Protein AF-A0A0G0V0G1-F1 (afdb_monomer_lite)

pLDDT: mean 73.54, std 15.94, range [39.59, 97.38]

Radius of gyration: 28.1 Å; chains: 1; bounding box: 69×46×82 Å

Foldseek 3Di:
DVVLVVLLVVLVVVLVVLVVCQVVQQVCCVVDPPRHPVLSVLLNVLSVVLVVVLVVLLVVLVLLLLLLCVLAPPPPDDDPCLVVLVVDVVSVVVSVVSVPDPQPVVPPPDHSNVSSVVSNVVSVVSNVCSSVVSVVSSCVSSVPPDCPVVVVVVVCVVVCVVCCPPCVVPVVVCVVVVVVVVVVVVVVVVVVPDDPVCVVVVVPPPDDPVVVVVVCVVVCPVVPPD

Secondary structure (DSSP, 8-state):
-HHHHHHHHHHHHHHHHHHHTHHHHHHHHTTSTTSSHHHHHHHHHHHHHHHHHHHHHHHHHHHHHHHHHHHHS-GGG---GGGGGGGSTTHHHHHHHHHH---SSTT----HHHHHHHHHHHHHHHHHHHHHHHHHHHHHHHTPPPTHHHHHHHHTHHHHHHHHTTSHHHHHHHHHHHHHHHHHHHHHHHHTTS-GGGHHHHHHHHS-HHHHHHHHHHTTGGGG--

Structure (mmCIF, N/CA/C/O backbone):
data_AF-A0A0G0V0G1-F1
#
_entry.id   AF-A0A0G0V0G1-F1
#
loop_
_atom_site.group_PDB
_atom_site.id
_atom_site.type_symbol
_atom_site.label_atom_id
_atom_site.label_alt_id
_atom_site.label_comp_id
_atom_site.label_asym_id
_atom_site.label_entity_id
_atom_site.label_seq_id
_atom_site.pdbx_PDB_ins_code
_atom_site.Cartn_x
_atom_site.Cartn_y
_atom_site.Cartn_z
_atom_site.occupancy
_atom_site.B_iso_or_equiv
_atom_site.auth_seq_id
_atom_site.auth_comp_id
_atom_site.auth_asym_id
_atom_site.auth_atom_id
_atom_site.pdbx_PDB_model_num
ATOM 1 N N . THR A 1 1 ? -4.185 -10.706 -11.732 1.00 68.88 1 THR A N 1
ATOM 2 C CA . THR A 1 1 ? -5.257 -9.704 -11.938 1.00 68.88 1 THR A CA 1
ATOM 3 C C . THR A 1 1 ? -6.556 -10.042 -11.217 1.00 68.88 1 THR A C 1
ATOM 5 O O . THR A 1 1 ? -7.024 -9.196 -10.471 1.00 68.88 1 THR A O 1
ATOM 8 N N . PHE A 1 2 ? -7.109 -11.262 -11.324 1.00 85.88 2 PHE A N 1
ATOM 9 C CA . PHE A 1 2 ? -8.358 -11.650 -10.626 1.00 85.88 2 PHE A CA 1
ATOM 10 C C . PHE A 1 2 ? -8.347 -11.389 -9.105 1.00 85.88 2 PHE A C 1
ATOM 12 O O . PHE A 1 2 ? -9.304 -10.862 -8.547 1.00 85.88 2 PHE A O 1
ATOM 19 N N . LYS A 1 3 ? -7.212 -11.654 -8.443 1.00 83.50 3 LYS A N 1
ATOM 20 C CA . LYS A 1 3 ? -7.024 -11.375 -7.008 1.00 83.50 3 LYS A CA 1
ATOM 21 C C . LYS A 1 3 ? -7.221 -9.896 -6.631 1.00 83.50 3 LYS A C 1
ATOM 23 O O . LYS A 1 3 ? -7.686 -9.623 -5.532 1.00 83.50 3 LYS A O 1
ATOM 28 N N . ILE A 1 4 ? -6.878 -8.959 -7.523 1.00 85.81 4 ILE A N 1
ATOM 29 C CA . ILE A 1 4 ? -7.005 -7.511 -7.276 1.00 85.81 4 ILE A CA 1
ATOM 30 C C . ILE A 1 4 ? -8.484 -7.119 -7.279 1.00 85.81 4 ILE A C 1
ATOM 32 O O . ILE A 1 4 ? -8.953 -6.499 -6.330 1.00 85.81 4 ILE A O 1
ATOM 36 N N . TRP A 1 5 ? -9.229 -7.556 -8.298 1.00 89.56 5 TRP A N 1
ATOM 37 C CA . TRP A 1 5 ? -10.675 -7.337 -8.390 1.00 89.56 5 TRP A CA 1
ATOM 38 C C . TRP A 1 5 ? -11.415 -7.894 -7.175 1.00 89.56 5 TRP A C 1
ATOM 40 O O . TRP A 1 5 ? -12.203 -7.189 -6.550 1.00 89.56 5 TRP A O 1
ATOM 50 N N . TRP A 1 6 ? -11.097 -9.130 -6.782 1.00 90.75 6 TRP A N 1
ATOM 51 C CA . TRP A 1 6 ? -11.697 -9.755 -5.606 1.00 90.75 6 TRP A CA 1
ATOM 52 C C . TRP A 1 6 ? -11.403 -8.988 -4.306 1.00 90.75 6 TRP A C 1
ATOM 54 O O . TRP A 1 6 ? -12.292 -8.781 -3.480 1.00 90.75 6 TRP A O 1
ATOM 64 N N . MET A 1 7 ? -10.165 -8.516 -4.132 1.00 91.25 7 MET A N 1
ATOM 65 C CA . MET A 1 7 ? -9.759 -7.715 -2.974 1.00 91.25 7 MET A CA 1
ATOM 66 C C . MET A 1 7 ? -10.506 -6.372 -2.903 1.00 91.25 7 MET A C 1
ATOM 68 O O . MET A 1 7 ? -10.965 -5.988 -1.823 1.00 91.25 7 MET A O 1
ATOM 72 N N . LEU A 1 8 ? -10.687 -5.689 -4.037 1.00 90.56 8 LEU A N 1
ATOM 73 C CA . LEU A 1 8 ? -11.425 -4.424 -4.107 1.00 90.56 8 LEU A CA 1
ATOM 74 C C . LEU A 1 8 ? -12.902 -4.611 -3.751 1.00 90.56 8 LEU A C 1
ATOM 76 O O . LEU A 1 8 ? -13.423 -3.868 -2.921 1.00 90.56 8 LEU A O 1
ATOM 80 N N . ILE A 1 9 ? -13.551 -5.643 -4.299 1.00 94.50 9 ILE A N 1
ATOM 81 C CA . ILE A 1 9 ? -14.949 -5.977 -3.983 1.00 94.50 9 ILE A CA 1
ATOM 82 C C . ILE A 1 9 ? -15.103 -6.272 -2.490 1.00 94.50 9 ILE A C 1
ATOM 84 O O . ILE A 1 9 ? -15.993 -5.732 -1.836 1.00 94.50 9 ILE A O 1
ATOM 88 N N . ARG A 1 10 ? -14.203 -7.080 -1.918 1.00 93.06 10 ARG A N 1
ATOM 89 C CA . ARG A 1 10 ? -14.215 -7.380 -0.481 1.00 93.06 10 ARG A CA 1
ATOM 90 C C . ARG A 1 10 ? -14.063 -6.116 0.368 1.00 93.06 10 ARG A C 1
ATOM 92 O O . ARG A 1 10 ? -14.742 -5.975 1.381 1.00 93.06 10 ARG A O 1
ATOM 99 N N . THR A 1 11 ? -13.183 -5.200 -0.029 1.00 92.44 11 THR A N 1
ATOM 100 C CA . THR A 1 11 ? -12.951 -3.938 0.694 1.00 92.44 11 THR A CA 1
ATOM 101 C C . THR A 1 11 ? -14.155 -3.003 0.585 1.00 92.44 11 THR A C 1
ATOM 103 O O . THR A 1 11 ? -14.549 -2.391 1.574 1.00 92.44 11 THR A O 1
ATOM 106 N N . PHE A 1 12 ? -14.798 -2.955 -0.580 1.00 94.88 12 PHE A N 1
ATOM 107 C CA . PHE A 1 12 ? -16.040 -2.219 -0.790 1.00 94.88 12 PHE A CA 1
ATOM 108 C C . PHE A 1 12 ? -17.192 -2.767 0.066 1.00 94.88 12 PHE A 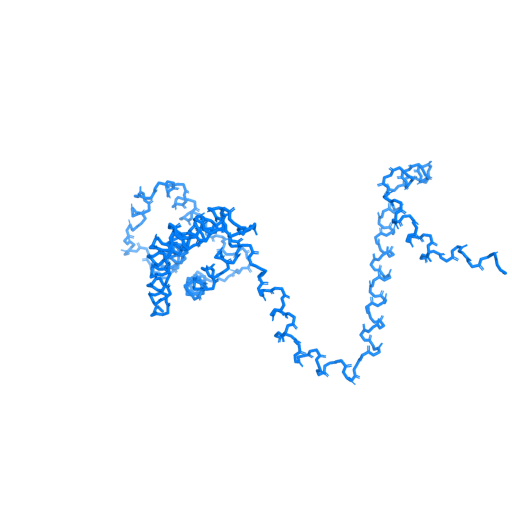C 1
ATOM 110 O O . PHE A 1 12 ? -17.847 -2.008 0.777 1.00 94.88 12 PHE A O 1
ATOM 117 N N . ALA A 1 13 ? -17.387 -4.088 0.081 1.00 96.31 13 ALA A N 1
ATOM 118 C CA . ALA A 1 13 ? -18.382 -4.732 0.938 1.00 96.31 13 ALA A CA 1
ATOM 119 C C . ALA A 1 13 ? -18.133 -4.429 2.427 1.00 96.31 13 ALA A C 1
ATOM 121 O O . ALA A 1 13 ? -19.072 -4.163 3.176 1.00 96.31 13 ALA A O 1
ATOM 122 N N . GLN A 1 14 ? -16.864 -4.392 2.850 1.00 94.69 14 GLN A N 1
ATOM 123 C CA . GLN A 1 14 ? -16.488 -4.013 4.212 1.00 94.69 14 GLN A CA 1
ATOM 124 C C . GLN A 1 14 ? -16.892 -2.569 4.548 1.00 94.69 14 GLN A C 1
ATOM 126 O O . GLN A 1 14 ? -17.344 -2.314 5.663 1.00 94.69 14 GLN A O 1
ATOM 131 N N . ILE A 1 15 ? -16.731 -1.634 3.607 1.00 95.19 15 ILE A N 1
ATOM 132 C CA . ILE A 1 15 ? -17.147 -0.234 3.771 1.00 95.19 15 ILE A CA 1
ATOM 133 C C . ILE A 1 15 ? -18.661 -0.144 3.920 1.00 95.19 15 ILE A C 1
ATOM 135 O O . ILE A 1 15 ? -19.130 0.484 4.863 1.00 95.19 15 ILE A O 1
ATOM 139 N N . LEU A 1 16 ? -19.423 -0.814 3.051 1.00 97.00 16 LEU A N 1
ATOM 140 C CA . LEU A 1 16 ? -20.884 -0.831 3.147 1.00 97.00 16 LEU A CA 1
ATOM 141 C C . LEU A 1 16 ? -21.352 -1.351 4.507 1.00 97.00 16 LEU A C 1
ATOM 143 O O . LEU A 1 16 ? -22.207 -0.739 5.148 1.00 97.00 16 LEU A O 1
ATOM 147 N N . LEU A 1 17 ? -20.739 -2.433 4.986 1.00 95.94 17 LEU A N 1
ATOM 148 C CA . LEU A 1 17 ? -21.061 -3.001 6.289 1.00 95.94 17 LEU A CA 1
ATOM 149 C C . LEU A 1 17 ? -20.697 -2.047 7.438 1.00 95.94 17 LEU A C 1
ATOM 151 O O . LEU A 1 17 ? -21.476 -1.902 8.375 1.00 95.94 17 LEU A O 1
ATOM 155 N N . LEU A 1 18 ? -19.558 -1.349 7.358 1.00 94.38 18 LEU A N 1
ATOM 156 C CA . LEU A 1 18 ? -19.160 -0.327 8.337 1.00 94.38 18 LEU A CA 1
ATOM 157 C C . LEU A 1 18 ? -20.087 0.891 8.340 1.00 94.38 18 LEU A C 1
ATOM 159 O O . LEU A 1 18 ? -20.289 1.482 9.398 1.00 94.38 18 LEU A O 1
ATOM 163 N N . THR A 1 19 ? -20.645 1.270 7.191 1.00 96.56 19 THR A N 1
ATOM 164 C CA . THR A 1 19 ? -21.627 2.357 7.094 1.00 96.56 19 THR A CA 1
ATOM 165 C C . THR A 1 19 ? -22.932 1.967 7.776 1.00 96.56 19 THR A C 1
ATOM 167 O O . THR A 1 19 ? -23.441 2.725 8.595 1.00 96.56 19 THR A O 1
ATOM 170 N N . ILE A 1 20 ? -23.444 0.763 7.501 1.00 97.38 20 ILE A N 1
ATOM 171 C CA . ILE A 1 20 ? -24.679 0.262 8.125 1.00 97.38 20 ILE A CA 1
ATOM 172 C C . ILE A 1 20 ? -24.483 0.066 9.637 1.00 97.38 20 ILE A C 1
ATOM 174 O O . ILE A 1 20 ? -25.370 0.379 10.425 1.00 97.38 20 ILE A O 1
ATOM 178 N N . ALA A 1 21 ? -23.306 -0.402 10.062 1.00 94.88 21 ALA A N 1
ATOM 179 C CA . ALA A 1 21 ? -22.979 -0.606 11.473 1.00 94.88 21 ALA A CA 1
ATOM 180 C C . ALA A 1 21 ? -22.599 0.685 12.228 1.00 94.88 21 ALA A C 1
ATOM 182 O O . ALA A 1 21 ? -22.440 0.644 13.451 1.00 94.88 21 ALA A O 1
ATOM 183 N N . ALA A 1 22 ? -22.440 1.819 11.536 1.00 95.88 22 ALA A N 1
ATOM 184 C CA . ALA A 1 22 ? -21.948 3.066 12.122 1.00 95.88 22 ALA A CA 1
ATOM 185 C C . ALA A 1 22 ? -22.782 3.560 13.321 1.00 95.88 22 ALA A C 1
ATOM 187 O O . ALA A 1 22 ? -22.180 3.857 14.357 1.00 95.88 22 ALA A O 1
ATOM 188 N N . PRO A 1 23 ? -24.132 3.600 13.258 1.00 93.81 23 PRO A N 1
ATOM 189 C CA . PRO A 1 23 ? -24.941 4.113 14.365 1.00 93.81 23 PRO A CA 1
ATOM 190 C C . PRO A 1 23 ? -24.748 3.298 15.646 1.00 93.81 23 PRO A C 1
ATOM 192 O O . PRO A 1 23 ? -24.606 3.858 16.731 1.00 93.81 23 PRO A O 1
ATOM 195 N N . PHE A 1 24 ? -24.658 1.972 15.512 1.00 95.12 24 PHE A N 1
ATOM 196 C CA . PHE A 1 24 ? -24.447 1.070 16.639 1.00 95.12 24 PHE A CA 1
ATOM 197 C C . PHE A 1 24 ? -23.056 1.249 17.255 1.00 95.12 24 PHE A C 1
ATOM 199 O O . PHE A 1 24 ? -22.935 1.340 18.472 1.00 95.12 24 PHE A O 1
ATOM 206 N N . GLN A 1 25 ? -22.005 1.361 16.437 1.00 92.31 25 GLN A N 1
ATOM 207 C CA . GLN A 1 25 ? -20.639 1.565 16.940 1.00 92.31 25 GLN A CA 1
ATOM 208 C C . GLN A 1 25 ? -20.479 2.898 17.678 1.00 92.31 25 GLN A C 1
ATOM 210 O O . GLN A 1 25 ? -19.752 2.975 18.665 1.00 92.31 25 GLN A O 1
ATOM 215 N N . ILE A 1 26 ? -21.171 3.945 17.233 1.00 93.75 26 ILE A N 1
ATOM 216 C CA . ILE A 1 26 ? -21.148 5.245 17.908 1.00 93.75 26 ILE A CA 1
ATOM 217 C C . ILE A 1 26 ? -21.918 5.174 19.233 1.00 93.75 26 ILE A C 1
ATOM 219 O O . ILE A 1 26 ? -21.419 5.669 20.242 1.00 93.75 26 ILE A O 1
ATOM 223 N N . ALA A 1 27 ? -23.077 4.507 19.257 1.00 94.25 27 ALA A N 1
ATOM 224 C CA . ALA A 1 27 ? -23.876 4.330 20.468 1.00 94.25 27 ALA A CA 1
ATOM 225 C C . ALA A 1 27 ? -23.134 3.521 21.547 1.00 94.25 27 ALA A C 1
ATOM 227 O O . ALA A 1 27 ? -23.084 3.933 22.705 1.00 94.25 27 ALA A O 1
ATOM 228 N N . PHE A 1 28 ? -22.494 2.407 21.175 1.00 93.75 28 PHE A N 1
ATOM 229 C CA . PHE A 1 28 ? -21.719 1.596 22.122 1.00 93.75 28 PHE A CA 1
ATOM 230 C C . PHE A 1 28 ? -20.456 2.299 22.629 1.00 93.75 28 PHE A C 1
ATOM 232 O O . PHE A 1 28 ? -20.032 2.053 23.759 1.00 93.75 28 PHE A O 1
ATOM 239 N N . GLY A 1 29 ? -19.893 3.226 21.854 1.00 89.12 29 GLY A N 1
ATOM 240 C CA . GLY A 1 29 ? -18.734 4.016 22.265 1.00 89.12 29 GLY A CA 1
ATOM 241 C C . GLY A 1 29 ? -18.973 4.993 23.398 1.00 89.12 29 GLY A C 1
ATOM 242 O O . GLY A 1 29 ? -18.006 5.427 24.020 1.00 89.12 29 GLY A O 1
ATOM 243 N N . ALA A 1 30 ? -20.233 5.315 23.691 1.00 90.69 30 ALA A N 1
ATOM 244 C CA . ALA A 1 30 ? -20.589 6.081 24.879 1.00 90.69 30 ALA A CA 1
ATOM 245 C C . ALA A 1 30 ? -20.458 5.250 26.171 1.00 90.69 30 ALA A C 1
ATOM 247 O O . ALA A 1 30 ? -20.301 5.818 27.247 1.00 90.69 30 ALA A O 1
ATOM 248 N N . ILE A 1 31 ? -20.512 3.917 26.065 1.00 93.44 31 ILE A N 1
ATOM 249 C CA . ILE A 1 31 ? -20.514 2.987 27.204 1.00 93.44 31 ILE A CA 1
ATOM 250 C C . ILE A 1 31 ? -19.147 2.310 27.356 1.00 93.44 31 ILE A C 1
ATOM 252 O O . ILE A 1 31 ? -18.663 2.129 28.471 1.00 93.44 31 ILE A O 1
ATOM 256 N N . ILE A 1 32 ? -18.511 1.933 26.242 1.00 90.62 32 ILE A N 1
ATOM 257 C CA . ILE A 1 32 ? -17.259 1.171 26.238 1.00 90.62 32 ILE A CA 1
ATOM 258 C C . ILE A 1 32 ? -16.100 2.077 25.794 1.00 90.62 32 ILE A C 1
ATOM 260 O O . ILE A 1 32 ? -16.013 2.430 24.609 1.00 90.62 32 ILE A O 1
ATOM 264 N N . PRO A 1 33 ? -15.159 2.421 26.695 1.00 83.19 33 PRO A N 1
ATOM 265 C CA . PRO A 1 33 ? -13.993 3.215 26.330 1.00 83.19 33 PRO A CA 1
ATOM 266 C C . PRO A 1 33 ? -13.146 2.480 25.278 1.00 83.19 33 PRO A C 1
ATOM 268 O O . PRO A 1 33 ? -12.738 1.337 25.465 1.00 83.19 33 PRO A O 1
ATOM 271 N N . GLY A 1 34 ? -12.898 3.145 24.143 1.00 82.75 34 GLY A N 1
ATOM 272 C CA . GLY A 1 34 ? -12.117 2.617 23.014 1.00 82.75 34 GLY A CA 1
ATOM 273 C C . GLY A 1 34 ? -12.934 2.101 21.820 1.00 82.75 34 GLY A C 1
ATOM 274 O O . GLY A 1 34 ? -12.378 1.949 20.731 1.00 82.75 34 GLY A O 1
ATOM 275 N N . MET A 1 35 ? -14.249 1.905 21.965 1.00 83.88 35 MET A N 1
ATOM 276 C CA . MET A 1 35 ? -15.135 1.427 20.893 1.00 83.88 35 MET A CA 1
ATOM 277 C C . MET A 1 35 ? -16.108 2.523 20.440 1.00 83.88 35 MET A C 1
ATOM 279 O O . MET A 1 35 ? -17.307 2.332 20.495 1.00 83.88 35 MET A O 1
ATOM 283 N N . GLY A 1 36 ? -15.610 3.690 20.020 1.00 91.00 36 GLY A N 1
ATOM 284 C CA . GLY A 1 36 ? -16.467 4.816 19.613 1.00 91.00 36 GLY A CA 1
ATOM 285 C C . GLY A 1 36 ? -16.211 5.353 18.212 1.00 91.00 36 GLY A C 1
ATOM 286 O O . GLY A 1 36 ? -15.536 4.723 17.394 1.00 91.00 36 GLY A O 1
ATOM 287 N N . PHE A 1 37 ? -16.720 6.564 17.962 1.00 92.62 37 PHE A N 1
ATOM 288 C CA . PHE A 1 37 ? -16.631 7.264 16.675 1.00 92.62 37 PHE A CA 1
ATOM 289 C C . PHE A 1 37 ? -15.215 7.261 16.085 1.00 92.62 37 PHE A C 1
ATOM 291 O O . PHE A 1 37 ? -15.042 6.985 14.903 1.00 92.62 37 PHE A O 1
ATOM 298 N N . GLY A 1 38 ? -14.188 7.488 16.912 1.00 91.19 38 GLY A N 1
ATOM 299 C CA . GLY A 1 38 ? -12.797 7.488 16.453 1.00 91.19 38 GLY A CA 1
ATOM 300 C C . GLY A 1 38 ? -12.330 6.137 15.898 1.00 91.19 38 GLY A C 1
ATOM 301 O O . GLY A 1 38 ? -11.652 6.097 14.874 1.00 91.19 38 GLY A O 1
ATOM 302 N N . SER A 1 39 ? -12.722 5.023 16.525 1.00 90.50 39 SER A N 1
ATOM 303 C CA . SER A 1 39 ? -12.369 3.671 16.064 1.00 90.50 39 SER A CA 1
ATOM 304 C C . SER A 1 39 ? -13.086 3.322 14.755 1.00 90.50 39 SER A C 1
ATOM 306 O O . SER A 1 39 ? -12.463 2.836 13.806 1.00 90.50 39 SER A O 1
ATOM 308 N N . TRP A 1 40 ? -14.376 3.664 14.665 1.00 93.06 40 TRP A N 1
ATOM 309 C CA . TRP A 1 40 ? -15.166 3.531 13.441 1.00 93.06 40 TRP A CA 1
ATOM 310 C C . TRP A 1 40 ? -14.567 4.345 12.288 1.00 93.06 40 TRP A C 1
ATOM 312 O O . TRP A 1 40 ? -14.279 3.790 11.226 1.00 93.06 40 TRP A O 1
ATOM 322 N N . LEU A 1 41 ? -14.310 5.638 12.509 1.00 93.50 41 LEU A N 1
ATOM 323 C CA . LEU A 1 41 ? -13.787 6.548 11.491 1.00 93.50 41 LEU A CA 1
ATOM 324 C C . LEU A 1 41 ? -12.413 6.090 10.998 1.00 93.50 41 LEU A C 1
ATOM 326 O O . LEU A 1 41 ? -12.161 6.067 9.795 1.00 93.50 41 LEU A O 1
ATOM 330 N N . LYS A 1 42 ? -11.542 5.655 11.915 1.00 92.19 42 LYS A N 1
ATOM 331 C CA . LYS A 1 42 ? -10.228 5.089 11.591 1.00 92.19 42 LYS A CA 1
ATOM 332 C C . LYS A 1 42 ? -10.355 3.839 10.716 1.00 92.19 42 LYS A C 1
ATOM 334 O O . LYS A 1 42 ? -9.628 3.700 9.735 1.00 92.19 42 LYS A O 1
ATOM 339 N N . SER A 1 43 ? -11.302 2.954 11.029 1.00 91.69 43 SER A N 1
ATOM 340 C CA . SER A 1 43 ? -11.595 1.763 10.223 1.00 91.69 43 SER A CA 1
ATOM 341 C C . SER A 1 43 ? -12.144 2.125 8.839 1.00 91.69 43 SER A C 1
ATOM 343 O O . SER A 1 43 ? -11.698 1.571 7.833 1.00 91.69 43 SER A O 1
ATOM 345 N N . MET A 1 44 ? -13.062 3.088 8.760 1.00 94.12 44 MET A N 1
ATOM 346 C CA . MET A 1 44 ? -13.617 3.581 7.498 1.00 94.12 44 MET A CA 1
ATOM 347 C C . MET A 1 44 ? -12.516 4.172 6.610 1.00 94.12 44 MET A C 1
ATOM 349 O O . MET A 1 44 ? -12.331 3.729 5.476 1.00 94.12 44 MET A O 1
ATOM 353 N N . ALA A 1 45 ? -11.721 5.096 7.154 1.00 94.12 45 ALA A N 1
ATOM 354 C CA . ALA A 1 45 ? -10.608 5.728 6.455 1.00 94.12 45 ALA A CA 1
ATOM 355 C C . ALA A 1 45 ? -9.566 4.701 5.981 1.00 94.12 45 ALA A C 1
ATOM 357 O O . ALA A 1 45 ? -9.090 4.790 4.853 1.00 94.12 45 ALA A O 1
ATOM 358 N N . ALA A 1 46 ? -9.260 3.686 6.798 1.00 92.62 46 ALA A N 1
ATOM 359 C CA . ALA A 1 46 ? -8.332 2.616 6.435 1.00 92.62 46 ALA A CA 1
ATOM 360 C C . ALA A 1 46 ? -8.814 1.782 5.237 1.00 92.62 46 ALA A C 1
ATOM 362 O O . ALA A 1 46 ? -8.004 1.393 4.399 1.00 92.62 46 ALA A O 1
ATOM 363 N N . ASN A 1 47 ? -10.117 1.495 5.141 1.00 93.25 47 ASN A N 1
ATOM 364 C CA . ASN A 1 47 ? -10.672 0.792 3.980 1.00 93.25 47 ASN A CA 1
ATOM 365 C C . ASN A 1 47 ? -10.775 1.712 2.755 1.00 93.25 47 ASN A C 1
ATOM 367 O O . ASN A 1 47 ? -10.534 1.260 1.639 1.00 93.25 47 ASN A O 1
ATOM 371 N N . LEU A 1 48 ? -11.088 2.996 2.951 1.00 94.69 48 LEU A N 1
ATOM 372 C CA . LEU A 1 48 ? -11.181 3.976 1.869 1.00 94.69 48 LEU A CA 1
ATOM 373 C C . LEU A 1 48 ? -9.816 4.243 1.219 1.00 94.69 48 LEU A C 1
ATOM 375 O O . LEU A 1 48 ? -9.726 4.340 0.000 1.00 94.69 48 LEU A O 1
ATOM 379 N N . ALA A 1 49 ? -8.743 4.306 2.010 1.00 94.69 49 ALA A N 1
ATOM 380 C CA . ALA A 1 49 ? -7.388 4.566 1.526 1.00 94.69 49 ALA A CA 1
ATOM 381 C C . ALA A 1 49 ? -6.864 3.493 0.556 1.00 94.69 49 ALA A C 1
ATOM 383 O O . ALA A 1 49 ? -6.019 3.778 -0.292 1.00 94.69 49 ALA A O 1
ATOM 384 N N . VAL A 1 50 ? -7.399 2.271 0.612 1.00 92.88 50 VAL A N 1
ATOM 385 C CA . VAL A 1 50 ? -7.026 1.192 -0.315 1.00 92.88 50 VAL A CA 1
ATOM 386 C C . VAL A 1 50 ? -7.291 1.579 -1.775 1.00 92.88 50 VAL A C 1
ATOM 388 O O . VAL A 1 50 ? -6.500 1.216 -2.646 1.00 92.88 50 VAL A O 1
ATOM 391 N N . PHE A 1 51 ? -8.350 2.343 -2.059 1.00 93.75 51 PHE A N 1
ATOM 392 C CA . PHE A 1 51 ? -8.724 2.734 -3.423 1.00 93.75 51 PHE A CA 1
ATOM 393 C C . PHE A 1 51 ? -7.723 3.689 -4.092 1.00 93.75 51 PHE A C 1
ATOM 395 O O . PHE A 1 51 ? -7.164 3.304 -5.124 1.00 93.75 51 PHE A O 1
ATOM 402 N N . PRO A 1 52 ? -7.433 4.889 -3.542 1.00 92.88 52 PRO A N 1
ATOM 403 C CA . PRO A 1 52 ? -6.490 5.814 -4.164 1.00 92.88 52 PRO A CA 1
ATOM 404 C C . PR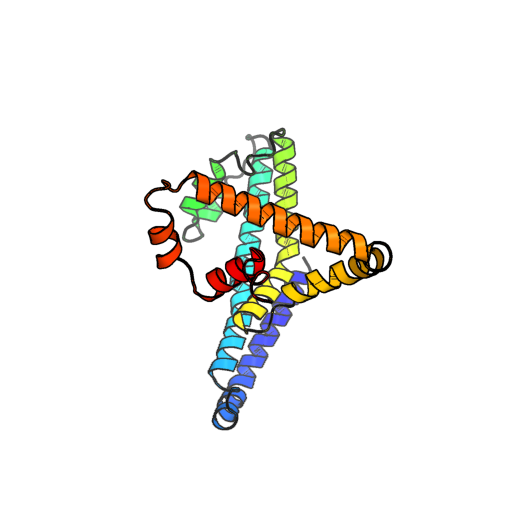O A 1 52 ? -5.087 5.217 -4.257 1.00 92.88 52 PRO A C 1
ATOM 406 O O . PRO A 1 52 ? -4.390 5.449 -5.240 1.00 92.88 52 PRO A O 1
ATOM 409 N N . ILE A 1 53 ? -4.679 4.391 -3.291 1.00 92.69 53 ILE A N 1
ATOM 410 C CA . ILE A 1 53 ? -3.354 3.773 -3.335 1.00 92.69 53 ILE A CA 1
ATOM 411 C C . ILE A 1 53 ? -3.285 2.660 -4.377 1.00 92.69 53 ILE A C 1
ATOM 413 O O . ILE A 1 53 ? -2.311 2.588 -5.122 1.00 92.69 53 ILE A O 1
ATOM 417 N N . THR A 1 54 ? -4.318 1.827 -4.496 1.00 91.06 54 THR A N 1
ATOM 418 C CA . THR A 1 54 ? -4.382 0.845 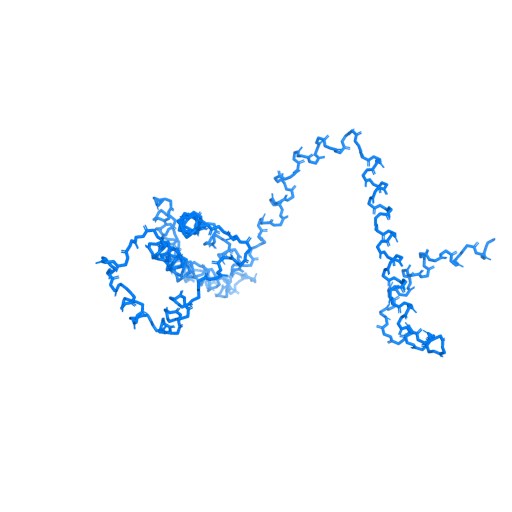-5.588 1.00 91.06 54 THR A CA 1
ATOM 419 C C . THR A 1 54 ? -4.317 1.547 -6.946 1.00 91.06 54 THR A C 1
ATOM 421 O O . THR A 1 54 ? -3.570 1.109 -7.818 1.00 91.06 54 THR A O 1
ATOM 424 N N . GLY A 1 55 ? -5.023 2.673 -7.103 1.00 90.50 55 GLY A N 1
ATOM 425 C CA . GLY A 1 55 ? -4.938 3.521 -8.295 1.00 90.50 55 GLY A CA 1
ATOM 426 C C . GLY A 1 55 ? -3.526 4.056 -8.543 1.00 90.50 55 GLY A C 1
ATOM 427 O O . GLY A 1 55 ? -3.006 3.923 -9.647 1.00 90.50 55 GLY A O 1
ATOM 428 N N . LEU A 1 56 ? -2.863 4.575 -7.508 1.00 90.69 56 LEU A N 1
ATOM 429 C CA . LEU A 1 56 ? -1.489 5.074 -7.595 1.00 90.69 56 LEU A CA 1
ATOM 430 C C . LEU A 1 56 ? -0.504 3.982 -8.033 1.00 90.69 56 LEU A C 1
ATOM 432 O O . LEU A 1 56 ? 0.335 4.224 -8.896 1.00 90.69 56 LEU A O 1
ATOM 436 N N . PHE A 1 57 ? -0.619 2.769 -7.492 1.00 90.25 57 PHE A N 1
ATOM 437 C CA . PHE A 1 57 ? 0.245 1.649 -7.877 1.00 90.25 57 PHE A CA 1
ATOM 438 C C . PHE A 1 57 ? -0.061 1.120 -9.282 1.00 90.25 57 PHE A C 1
ATOM 440 O O . PHE A 1 57 ? 0.859 0.686 -9.976 1.00 90.25 57 PHE A O 1
ATOM 447 N N . LEU A 1 58 ? -1.320 1.175 -9.728 1.00 90.44 58 LEU A N 1
ATOM 448 C CA . LEU A 1 58 ? -1.676 0.882 -11.118 1.00 90.44 58 LEU A CA 1
ATOM 449 C C . LEU A 1 58 ? -1.051 1.900 -12.073 1.00 90.44 58 LEU A C 1
ATOM 451 O O . LEU A 1 58 ? -0.450 1.497 -13.065 1.00 90.44 58 LEU A O 1
ATOM 455 N N . ILE A 1 59 ? -1.123 3.193 -11.744 1.00 87.38 59 ILE A N 1
ATOM 456 C CA . ILE A 1 59 ? -0.464 4.253 -12.518 1.00 87.38 59 ILE A CA 1
ATOM 457 C C . ILE A 1 59 ? 1.047 4.016 -12.543 1.00 87.38 59 ILE A C 1
ATOM 459 O O . ILE A 1 59 ? 1.650 4.059 -13.608 1.00 87.38 59 ILE A O 1
ATOM 463 N N . LEU A 1 60 ? 1.663 3.698 -11.404 1.00 87.19 60 LEU A N 1
ATOM 464 C CA . LEU A 1 60 ? 3.100 3.437 -11.322 1.00 87.19 60 LEU A CA 1
ATOM 465 C C . LEU A 1 60 ? 3.528 2.220 -12.158 1.00 87.19 60 LEU A C 1
ATOM 467 O O . LEU A 1 60 ? 4.514 2.280 -12.889 1.00 87.19 60 LEU A O 1
ATOM 471 N N . SER A 1 61 ? 2.774 1.121 -12.085 1.00 90.00 61 SER A N 1
ATOM 472 C CA . SER A 1 61 ? 3.007 -0.059 -12.922 1.00 90.00 61 SER A CA 1
ATOM 473 C C . SER A 1 61 ? 2.883 0.276 -14.408 1.00 90.00 61 SER A C 1
ATOM 475 O O . SER A 1 61 ? 3.720 -0.149 -15.209 1.00 90.00 61 SER A O 1
ATOM 477 N N . PHE A 1 62 ? 1.869 1.061 -14.769 1.00 86.06 6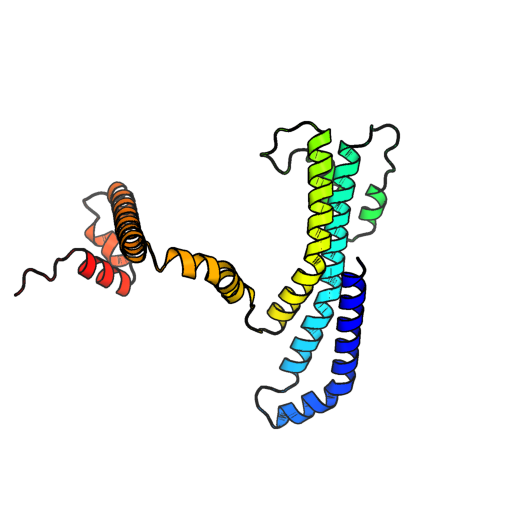2 PHE A N 1
ATOM 478 C CA . PHE A 1 62 ? 1.671 1.515 -16.135 1.00 86.06 62 PHE A CA 1
ATOM 479 C C . PHE A 1 62 ? 2.835 2.396 -16.601 1.00 86.06 62 PHE A C 1
ATOM 481 O O . PHE A 1 62 ? 3.355 2.180 -17.687 1.00 86.06 62 PHE A O 1
ATOM 488 N N . VAL A 1 63 ? 3.330 3.309 -15.761 1.00 82.94 63 VAL A N 1
ATOM 489 C CA . VAL A 1 63 ? 4.511 4.136 -16.060 1.00 82.94 63 VAL A CA 1
ATOM 490 C C . VAL A 1 63 ? 5.736 3.270 -16.368 1.00 82.94 63 VAL A C 1
ATOM 492 O O . VAL A 1 63 ? 6.409 3.514 -17.365 1.00 82.94 63 VAL A O 1
ATOM 495 N N . PHE A 1 64 ? 6.010 2.223 -15.586 1.00 85.69 64 PHE A N 1
ATOM 496 C CA . PHE A 1 64 ? 7.121 1.309 -15.888 1.00 85.69 64 PHE A CA 1
ATOM 497 C C . PHE A 1 64 ? 6.926 0.537 -17.193 1.00 85.69 64 PHE A C 1
ATOM 499 O O . PHE A 1 64 ? 7.878 0.379 -17.957 1.00 85.69 64 PHE A O 1
ATOM 506 N N . LEU A 1 65 ? 5.700 0.106 -17.491 1.00 86.94 65 LEU A N 1
ATOM 507 C CA . LEU A 1 65 ? 5.388 -0.529 -18.771 1.00 86.94 65 LEU A CA 1
ATOM 508 C C . LEU A 1 65 ? 5.651 0.432 -19.942 1.00 86.94 65 LEU A C 1
ATOM 510 O O . LEU A 1 65 ? 6.238 0.046 -20.949 1.00 86.94 65 LEU A O 1
ATOM 514 N N . MET A 1 66 ? 5.264 1.697 -19.789 1.00 75.94 66 MET A N 1
ATOM 515 C CA . MET A 1 66 ? 5.442 2.728 -20.811 1.00 75.94 66 MET A CA 1
ATOM 516 C C . MET A 1 66 ? 6.920 2.998 -21.084 1.00 75.94 66 MET A C 1
ATOM 518 O O . MET A 1 66 ? 7.339 2.991 -22.242 1.00 75.94 66 MET A O 1
ATOM 522 N N . ILE A 1 67 ? 7.724 3.141 -20.029 1.00 78.56 67 ILE A N 1
ATOM 523 C CA . ILE A 1 67 ? 9.175 3.307 -20.151 1.00 78.56 67 ILE A CA 1
ATOM 524 C C . ILE A 1 67 ? 9.784 2.115 -20.900 1.00 78.56 67 ILE A C 1
ATOM 526 O O . ILE A 1 67 ? 10.583 2.310 -21.810 1.00 78.56 67 ILE A O 1
ATOM 530 N N . SER A 1 68 ? 9.349 0.883 -20.609 1.00 82.62 68 SER A N 1
ATOM 531 C CA . SER A 1 68 ? 9.804 -0.298 -21.352 1.00 82.62 68 SER A CA 1
ATOM 532 C C . SER A 1 68 ? 9.543 -0.191 -22.858 1.00 82.62 68 SER A C 1
ATOM 534 O O . SER A 1 68 ? 10.446 -0.480 -23.644 1.00 82.62 68 SER A O 1
ATOM 536 N N . THR A 1 69 ? 8.345 0.232 -23.275 1.00 75.56 69 THR A N 1
ATOM 537 C CA . THR A 1 69 ? 8.003 0.291 -24.707 1.00 75.56 69 THR A CA 1
ATOM 538 C C . THR A 1 69 ? 8.884 1.259 -25.496 1.00 75.56 69 THR A C 1
ATOM 540 O O . THR A 1 69 ? 9.189 0.973 -26.651 1.00 75.56 69 THR A O 1
ATOM 543 N N . GLN A 1 70 ? 9.368 2.341 -24.875 1.00 73.38 70 GLN A N 1
ATOM 544 C CA . GLN A 1 70 ? 10.303 3.278 -25.514 1.00 73.38 70 GLN A CA 1
ATOM 545 C C . GLN A 1 70 ? 11.669 2.651 -25.802 1.00 73.38 70 GLN A C 1
ATOM 547 O O . GLN A 1 70 ? 12.313 3.003 -26.785 1.00 73.38 70 GLN A O 1
ATOM 552 N N . TYR A 1 71 ? 12.111 1.717 -24.960 1.00 73.50 71 TYR A N 1
ATOM 553 C CA . TYR A 1 71 ? 13.381 1.018 -25.151 1.00 73.50 71 TYR A CA 1
ATOM 554 C C . TYR A 1 71 ? 13.262 -0.219 -26.047 1.00 73.50 71 TYR A C 1
ATOM 556 O O . TYR A 1 71 ? 14.259 -0.661 -26.617 1.00 73.50 71 TYR A O 1
ATOM 564 N N . SER A 1 72 ? 12.063 -0.796 -26.161 1.00 71.44 72 SER A N 1
ATOM 565 C CA . SER A 1 72 ? 11.821 -2.027 -26.922 1.00 71.44 72 SER A CA 1
ATOM 566 C C . SER A 1 72 ? 11.317 -1.799 -28.351 1.00 71.44 72 SER A C 1
ATOM 568 O O . SER A 1 72 ? 11.506 -2.684 -29.183 1.00 71.44 72 SER A O 1
ATOM 570 N N . ILE A 1 73 ? 10.688 -0.657 -28.659 1.00 64.62 73 ILE A N 1
ATOM 571 C CA . ILE A 1 73 ? 10.063 -0.391 -29.967 1.00 64.62 73 ILE A CA 1
ATOM 572 C C . ILE A 1 73 ? 10.812 0.746 -30.693 1.00 64.62 73 ILE A C 1
ATOM 574 O O . ILE A 1 73 ? 10.985 1.818 -30.114 1.00 64.62 73 ILE A O 1
ATOM 578 N N . PRO A 1 74 ? 11.246 0.560 -31.957 1.00 59.28 74 PRO A N 1
ATOM 579 C CA . PRO A 1 74 ? 11.857 1.618 -32.765 1.00 59.28 74 PRO A CA 1
ATOM 580 C C . PRO A 1 74 ? 10.943 2.847 -32.913 1.00 59.28 74 PRO A C 1
ATOM 582 O O . PRO A 1 74 ? 9.733 2.719 -33.084 1.00 59.28 74 PRO A O 1
ATOM 585 N N . ALA A 1 75 ? 11.535 4.045 -32.894 1.00 59.00 75 ALA A N 1
ATOM 586 C CA . ALA A 1 75 ? 10.857 5.345 -32.791 1.00 59.00 75 ALA A CA 1
ATOM 587 C C . ALA A 1 75 ? 9.818 5.682 -33.888 1.00 59.00 75 ALA A C 1
ATOM 589 O O . ALA A 1 75 ? 9.111 6.679 -33.769 1.00 59.00 75 ALA A O 1
ATOM 590 N N . SER A 1 76 ? 9.687 4.881 -34.948 1.00 55.69 76 SER A N 1
ATOM 591 C CA . SER A 1 76 ? 8.803 5.163 -36.086 1.00 55.69 76 SER A CA 1
ATOM 592 C C . SER A 1 76 ? 7.311 4.902 -35.829 1.00 55.69 76 SER A C 1
ATOM 594 O O . SER A 1 76 ? 6.488 5.300 -36.649 1.00 55.69 76 SER A O 1
ATOM 596 N N . THR A 1 77 ? 6.931 4.287 -34.701 1.00 53.62 77 THR A N 1
ATOM 597 C CA . THR A 1 77 ? 5.520 4.007 -34.350 1.00 53.62 77 THR A CA 1
ATOM 598 C C . THR A 1 77 ? 5.128 4.470 -32.943 1.00 53.62 77 THR A C 1
ATOM 600 O O . THR A 1 77 ? 4.183 3.932 -32.360 1.00 53.62 77 THR A O 1
ATOM 603 N N . SER A 1 78 ? 5.846 5.430 -32.348 1.00 54.78 78 SER A N 1
ATOM 604 C CA . SER A 1 78 ? 5.544 5.881 -30.986 1.00 54.78 78 SER A CA 1
ATOM 605 C C . SER A 1 78 ? 4.208 6.629 -30.946 1.00 54.78 78 SER A C 1
ATOM 607 O O . SER A 1 78 ? 4.125 7.814 -31.267 1.00 54.78 78 SER A O 1
ATOM 609 N N . LEU A 1 79 ? 3.147 5.937 -30.535 1.00 56.59 79 LEU A N 1
ATOM 610 C CA . LEU A 1 79 ? 1.912 6.569 -30.090 1.00 56.59 79 LEU A CA 1
ATOM 611 C C . LEU A 1 79 ? 2.255 7.562 -28.970 1.00 56.59 79 LEU A C 1
ATOM 613 O O . LEU A 1 79 ? 2.798 7.162 -27.938 1.00 56.59 79 LEU A O 1
ATOM 617 N N . SER A 1 80 ? 1.934 8.845 -29.163 1.00 63.69 80 SER A N 1
ATOM 618 C CA . SER A 1 80 ? 2.128 9.931 -28.186 1.00 63.69 80 SER A CA 1
ATOM 619 C C . SER A 1 80 ? 1.163 9.827 -26.998 1.00 63.69 80 SER A C 1
ATOM 621 O O . SER A 1 80 ? 0.496 10.782 -26.610 1.00 63.69 80 SER A O 1
ATOM 623 N N . TRP A 1 81 ? 1.097 8.653 -26.375 1.00 55.62 81 TRP A N 1
ATOM 624 C CA . TRP A 1 81 ? 0.273 8.364 -25.206 1.00 55.62 81 TRP A CA 1
ATOM 625 C C . TRP A 1 81 ? 0.677 9.157 -23.959 1.00 55.62 81 TRP A C 1
ATOM 627 O O . TRP A 1 81 ? -0.091 9.224 -23.003 1.00 55.62 81 TRP A O 1
ATOM 637 N N . TRP A 1 82 ? 1.827 9.837 -23.988 1.00 58.66 82 TRP A N 1
ATOM 638 C CA . TRP A 1 82 ? 2.210 10.850 -23.004 1.00 58.66 82 TRP A CA 1
ATOM 639 C C . TRP A 1 82 ? 1.141 11.936 -22.825 1.00 58.66 82 TRP A C 1
ATOM 641 O O . TRP A 1 82 ? 1.000 12.442 -21.717 1.00 58.66 82 TRP A O 1
ATOM 651 N N . GLN A 1 83 ? 0.321 12.218 -23.849 1.00 60.31 83 GLN A N 1
ATOM 652 C CA . GLN A 1 83 ? -0.826 13.133 -23.757 1.00 60.31 83 GLN A CA 1
ATOM 653 C C . GLN A 1 83 ? -1.861 12.731 -22.689 1.00 60.31 83 GLN A C 1
ATOM 655 O O . GLN A 1 83 ? -2.495 13.597 -22.093 1.00 60.31 83 GLN A O 1
ATOM 660 N N . LEU A 1 84 ? -1.986 11.441 -22.368 1.00 59.81 84 LEU A N 1
ATOM 661 C CA . LEU A 1 84 ? -2.930 10.940 -21.363 1.00 59.81 84 LEU A CA 1
ATOM 662 C C . LEU A 1 84 ? -2.509 11.309 -19.925 1.00 59.81 84 LEU A C 1
ATOM 664 O O . LEU A 1 84 ? -3.361 11.484 -19.056 1.00 59.81 84 LEU A O 1
ATOM 668 N N . LEU A 1 85 ? -1.209 11.518 -19.678 1.00 58.38 85 LEU A N 1
ATOM 669 C CA . LEU A 1 85 ? -0.685 11.980 -18.383 1.00 58.38 85 LEU A CA 1
ATOM 670 C C . LEU A 1 85 ? -0.904 13.482 -18.142 1.00 58.38 85 LEU A C 1
ATOM 672 O O . LEU A 1 85 ? -0.843 13.916 -16.994 1.00 58.38 85 LEU A O 1
ATOM 676 N N . TYR A 1 86 ? -1.222 14.269 -19.176 1.00 59.03 86 TYR A N 1
ATOM 677 C CA . TYR A 1 86 ? -1.590 15.686 -19.020 1.00 59.03 86 TYR A CA 1
ATOM 678 C C . TYR A 1 86 ? -2.989 15.869 -18.414 1.00 59.03 86 TYR A C 1
ATOM 680 O O . TYR A 1 86 ? -3.322 16.960 -17.963 1.00 59.03 86 TYR A O 1
ATOM 688 N N . ILE A 1 87 ? -3.793 14.802 -18.370 1.00 55.28 87 ILE A N 1
ATOM 689 C CA . ILE A 1 87 ? -5.138 14.790 -17.778 1.00 55.28 87 ILE A CA 1
ATOM 690 C C . ILE A 1 87 ? -5.059 14.611 -16.248 1.00 55.28 87 ILE A C 1
ATOM 692 O O . ILE A 1 87 ? -5.994 14.955 -15.528 1.00 55.28 87 ILE A O 1
ATOM 696 N N . ILE A 1 88 ? -3.931 14.111 -15.724 1.00 58.28 88 ILE A N 1
ATOM 697 C CA . ILE A 1 88 ? -3.716 13.936 -14.284 1.00 58.28 88 ILE A CA 1
ATOM 698 C C . ILE A 1 88 ? -3.143 15.242 -13.704 1.00 58.28 88 ILE A C 1
ATOM 700 O O . ILE A 1 88 ? -2.064 15.669 -14.128 1.00 58.28 88 ILE A O 1
ATOM 704 N N . PRO A 1 89 ? -3.796 15.871 -12.709 1.00 52.34 89 PRO A N 1
ATOM 705 C CA . PRO A 1 89 ? -3.244 17.036 -12.021 1.00 52.34 89 PRO A CA 1
ATOM 706 C C . PRO A 1 89 ? -1.859 16.706 -11.438 1.00 52.34 89 PRO A C 1
ATOM 708 O O . PRO A 1 89 ? -1.728 15.790 -10.630 1.00 52.34 89 PRO A O 1
ATOM 711 N N . GLY A 1 90 ? -0.816 17.420 -11.878 1.00 61.19 90 GLY A N 1
ATOM 712 C CA . GLY A 1 90 ? 0.584 17.162 -11.496 1.00 61.19 90 GLY A CA 1
ATOM 713 C C . GLY A 1 90 ? 1.373 16.222 -12.426 1.00 61.19 90 GLY A C 1
ATOM 714 O O . GLY A 1 90 ? 2.586 16.091 -12.268 1.00 61.19 90 GLY A O 1
ATOM 715 N N . GLY A 1 91 ? 0.741 15.620 -13.440 1.00 56.03 91 GLY A N 1
ATOM 716 C CA . GLY A 1 91 ? 1.396 14.713 -14.394 1.00 56.03 91 GLY A CA 1
ATOM 717 C C . GLY A 1 91 ? 2.382 15.391 -15.356 1.00 56.03 91 GLY A C 1
ATOM 718 O O . GLY A 1 91 ? 3.320 14.747 -15.822 1.00 56.03 91 GLY A O 1
ATOM 719 N N . VAL A 1 92 ? 2.237 16.702 -15.592 1.00 54.97 92 VAL A N 1
ATOM 720 C CA . VAL A 1 92 ? 3.050 17.492 -16.545 1.00 54.97 92 VAL A CA 1
ATOM 721 C C . VAL A 1 92 ? 4.541 17.511 -16.175 1.00 54.97 92 VAL A C 1
ATOM 723 O O . VAL A 1 92 ? 5.401 17.381 -17.045 1.00 54.97 92 VAL A O 1
ATOM 726 N N . GLY A 1 93 ? 4.867 17.623 -14.883 1.00 58.16 93 GLY A N 1
ATOM 727 C CA . GLY A 1 93 ? 6.258 17.601 -14.413 1.00 58.16 93 GLY A CA 1
ATOM 728 C C . GLY A 1 93 ? 6.875 16.201 -14.455 1.00 58.16 93 GLY A C 1
ATOM 729 O O . GLY A 1 93 ? 8.042 16.040 -14.809 1.00 58.16 93 GLY A O 1
ATOM 730 N N . MET A 1 94 ? 6.080 15.171 -14.156 1.00 53.41 94 MET A N 1
ATOM 731 C CA . MET A 1 94 ? 6.536 13.778 -14.138 1.00 53.41 94 MET A CA 1
ATOM 732 C C . MET A 1 94 ? 6.758 13.223 -15.546 1.00 53.41 94 MET A C 1
ATOM 734 O O . MET A 1 94 ? 7.774 12.577 -15.779 1.00 53.41 94 MET A O 1
ATOM 738 N N . ALA A 1 95 ? 5.855 13.508 -16.491 1.00 55.97 95 ALA A N 1
ATOM 739 C CA . ALA A 1 95 ? 5.962 13.045 -17.874 1.00 55.97 95 ALA A CA 1
ATOM 740 C C . ALA A 1 95 ? 7.243 13.561 -18.549 1.00 55.97 95 ALA A C 1
ATOM 742 O O . ALA A 1 95 ? 7.999 12.775 -19.112 1.00 55.97 95 ALA A O 1
ATOM 743 N N . ASN A 1 96 ? 7.541 14.857 -18.405 1.00 58.00 96 ASN A N 1
ATOM 744 C CA . ASN A 1 96 ? 8.745 15.461 -18.981 1.00 58.00 96 ASN A CA 1
ATOM 745 C C . ASN A 1 96 ? 10.040 14.963 -18.311 1.00 58.00 96 ASN A C 1
ATOM 747 O O . ASN A 1 96 ? 11.044 14.762 -18.991 1.00 58.00 96 ASN A O 1
ATOM 751 N N . THR A 1 97 ? 10.026 14.721 -16.994 1.00 58.72 97 THR A N 1
ATOM 752 C CA . THR A 1 97 ? 11.206 14.244 -16.242 1.00 58.72 97 THR A CA 1
ATOM 753 C C . THR A 1 97 ? 11.496 12.756 -16.476 1.00 58.72 97 THR A C 1
ATOM 755 O O . THR A 1 97 ? 12.658 12.362 -16.532 1.00 58.72 97 THR A O 1
ATOM 758 N N . LEU A 1 98 ? 10.461 11.925 -16.644 1.00 56.59 98 LEU A N 1
ATOM 759 C CA . LEU A 1 98 ? 10.595 10.487 -16.919 1.00 56.59 98 LEU A CA 1
ATOM 760 C C . LEU A 1 98 ? 10.933 10.200 -18.386 1.00 56.59 98 LEU A C 1
ATOM 762 O O . LEU A 1 98 ? 11.699 9.282 -18.652 1.00 56.59 98 LEU A O 1
ATOM 766 N N . ALA A 1 99 ? 10.412 10.994 -19.326 1.00 57.22 99 ALA A N 1
ATOM 767 C CA . ALA A 1 99 ? 10.725 10.851 -20.748 1.00 57.22 99 ALA A CA 1
ATOM 768 C C . ALA A 1 99 ? 12.157 11.302 -21.107 1.00 57.22 99 ALA A C 1
ATOM 770 O O . ALA A 1 99 ? 12.665 10.914 -22.155 1.00 57.22 99 ALA A O 1
ATOM 771 N N . SER A 1 100 ? 12.807 12.112 -20.259 1.00 57.69 100 SER A N 1
ATOM 772 C CA . SER A 1 100 ? 14.148 12.672 -20.505 1.00 57.69 100 SER A CA 1
ATOM 773 C C . SER A 1 100 ? 15.284 12.011 -19.711 1.00 57.69 100 SER A C 1
ATOM 775 O O . SER A 1 100 ? 16.446 12.204 -20.063 1.00 57.69 100 SER A O 1
ATOM 777 N N . ASN A 1 101 ? 14.994 11.217 -18.670 1.00 54.44 101 ASN A N 1
ATOM 778 C CA . ASN A 1 101 ? 16.019 10.548 -17.858 1.00 54.44 101 ASN A CA 1
ATOM 779 C C . ASN A 1 101 ? 16.192 9.076 -18.244 1.00 54.44 101 ASN A C 1
ATOM 781 O O . ASN A 1 101 ? 15.529 8.182 -17.722 1.00 54.44 101 ASN A O 1
ATOM 785 N N . THR A 1 102 ? 17.165 8.816 -19.110 1.00 56.03 102 THR A N 1
ATOM 786 C CA . THR A 1 102 ? 17.544 7.483 -19.600 1.00 56.03 102 THR A CA 1
ATOM 787 C C . THR A 1 102 ? 18.493 6.709 -18.667 1.00 56.03 102 THR A C 1
ATOM 789 O O . THR A 1 102 ? 19.281 5.889 -19.127 1.00 56.03 102 THR A O 1
ATOM 792 N N . GLY A 1 103 ? 18.477 6.978 -17.355 1.00 54.62 103 GLY A N 1
ATOM 793 C CA . GLY A 1 103 ? 19.576 6.595 -16.450 1.00 54.62 103 GLY A CA 1
ATOM 794 C C . GLY A 1 103 ? 19.186 5.931 -15.128 1.00 54.62 103 GLY A C 1
ATOM 795 O O . GLY A 1 103 ? 19.991 5.927 -14.200 1.00 54.62 103 GLY A O 1
ATOM 796 N N . TRP A 1 104 ? 17.971 5.400 -14.992 1.00 59.34 104 TRP A N 1
ATOM 797 C CA . TRP A 1 104 ? 17.519 4.755 -13.753 1.00 59.34 104 TRP A CA 1
ATOM 798 C C . TRP A 1 104 ? 16.999 3.343 -14.051 1.00 59.34 104 TRP A C 1
ATOM 800 O O . TRP A 1 104 ? 16.103 3.244 -14.878 1.00 59.34 104 TRP A O 1
ATOM 810 N N . PRO A 1 105 ? 17.499 2.255 -13.424 1.00 57.06 105 PRO A N 1
ATOM 811 C CA . PRO A 1 105 ? 18.491 2.193 -12.349 1.00 57.06 105 PRO A CA 1
ATOM 812 C C . PRO A 1 105 ? 19.937 2.425 -12.847 1.00 57.06 105 PRO A C 1
ATOM 814 O O . PRO A 1 105 ? 20.376 1.746 -13.774 1.00 57.06 105 PRO A O 1
ATOM 817 N N . PRO A 1 106 ? 20.719 3.301 -12.189 1.00 55.22 106 PRO A N 1
ATOM 818 C CA . PRO A 1 106 ? 22.023 3.791 -12.668 1.00 55.22 106 PRO A CA 1
ATOM 819 C C . PRO A 1 106 ? 23.185 2.778 -12.606 1.00 55.22 106 PRO A C 1
ATOM 821 O O . PRO A 1 106 ? 24.329 3.140 -12.860 1.00 55.22 106 PRO A O 1
ATOM 824 N N . LEU A 1 107 ? 22.921 1.516 -12.249 1.00 56.12 107 LEU A N 1
ATOM 825 C CA . LEU A 1 107 ? 23.943 0.478 -12.029 1.00 56.12 107 LEU A CA 1
ATOM 826 C C . LEU A 1 107 ? 23.847 -0.709 -12.996 1.00 56.12 107 LEU A C 1
ATOM 828 O O . LEU A 1 107 ? 24.673 -1.617 -12.938 1.00 56.12 107 LEU A O 1
ATOM 832 N N . LEU A 1 108 ? 22.862 -0.716 -13.894 1.00 59.28 108 LEU A N 1
ATOM 833 C CA . LEU A 1 108 ? 22.681 -1.778 -14.879 1.00 59.28 108 LEU A CA 1
ATOM 834 C C . LEU A 1 108 ? 23.092 -1.229 -16.246 1.00 59.28 108 LEU A C 1
ATOM 836 O O . LEU A 1 108 ? 22.252 -0.833 -17.045 1.00 59.28 108 LEU A O 1
ATOM 840 N N . GLY A 1 109 ? 24.406 -1.156 -16.486 1.00 55.09 109 GLY A N 1
ATOM 841 C CA . GLY A 1 109 ? 25.026 -0.704 -17.742 1.00 55.09 109 GLY A CA 1
ATOM 842 C C . GLY A 1 109 ? 24.792 -1.646 -18.930 1.00 55.09 109 GLY A C 1
ATOM 843 O O . GLY A 1 109 ? 25.727 -1.997 -19.643 1.00 55.09 109 GLY A O 1
ATOM 844 N N . SER A 1 110 ? 23.562 -2.114 -19.115 1.00 57.22 110 SER A N 1
ATOM 845 C CA . SER A 1 110 ? 23.179 -3.086 -20.131 1.00 57.22 110 SER A CA 1
ATOM 846 C C . SER A 1 110 ? 22.495 -2.438 -21.325 1.00 57.22 110 SER A C 1
ATOM 848 O O . SER A 1 110 ? 21.879 -1.384 -21.199 1.00 57.22 110 SER A O 1
ATOM 850 N N . SER A 1 111 ? 22.562 -3.124 -22.466 1.00 70.50 111 SER A N 1
ATOM 851 C CA . SER A 1 111 ? 21.915 -2.753 -23.726 1.00 70.50 111 SER A CA 1
ATOM 852 C C . SER A 1 111 ? 20.476 -2.238 -23.552 1.00 70.50 111 SER A C 1
ATOM 854 O O . SER A 1 111 ? 19.716 -2.737 -22.719 1.00 70.50 111 SER A O 1
ATOM 856 N N . ASN A 1 112 ? 20.078 -1.270 -24.388 1.00 71.81 112 ASN A N 1
ATOM 857 C CA . ASN A 1 112 ? 18.740 -0.655 -24.373 1.00 71.81 112 ASN A CA 1
ATOM 858 C C . ASN A 1 112 ? 17.606 -1.701 -24.341 1.00 71.81 112 ASN A C 1
ATOM 860 O O . ASN A 1 112 ? 16.634 -1.552 -23.607 1.00 71.81 112 ASN A O 1
ATOM 864 N N . SER A 1 113 ? 17.763 -2.819 -25.054 1.00 73.00 113 SER A N 1
ATOM 865 C CA . SER A 1 113 ? 16.788 -3.918 -25.064 1.00 73.00 113 SER A CA 1
ATOM 866 C C . SER A 1 113 ? 16.643 -4.630 -23.708 1.00 73.00 113 SER A C 1
ATOM 868 O O . SER A 1 113 ? 15.541 -5.037 -23.341 1.00 73.00 113 SER A O 1
ATOM 870 N N . MET A 1 114 ? 17.729 -4.764 -22.941 1.00 77.88 114 MET A N 1
ATOM 871 C CA . MET A 1 114 ? 17.718 -5.386 -21.612 1.00 77.88 114 MET A CA 1
ATOM 872 C C . MET A 1 114 ? 17.087 -4.464 -20.561 1.00 77.88 114 MET A C 1
ATOM 874 O O . MET A 1 114 ? 16.339 -4.938 -19.706 1.00 77.88 114 MET A O 1
ATOM 878 N N . LEU A 1 115 ? 17.302 -3.147 -20.670 1.00 79.50 115 LEU A N 1
ATOM 879 C CA . LEU A 1 115 ? 16.603 -2.153 -19.848 1.00 79.50 115 LEU A CA 1
ATOM 880 C C . LEU A 1 115 ? 15.086 -2.235 -20.050 1.00 79.50 115 LEU A C 1
ATOM 882 O O . LEU A 1 115 ? 14.344 -2.276 -19.070 1.00 79.50 115 LEU A O 1
ATOM 886 N N . GLY A 1 116 ? 14.628 -2.362 -21.301 1.00 80.88 116 GLY A N 1
ATOM 887 C CA . GLY A 1 116 ? 13.214 -2.580 -21.612 1.00 80.88 116 GLY A CA 1
ATOM 888 C C . GLY A 1 116 ? 12.623 -3.773 -20.853 1.00 80.88 116 GLY A C 1
ATOM 889 O O . GLY A 1 116 ? 11.604 -3.627 -20.182 1.00 80.88 116 GLY A O 1
ATOM 890 N N . LEU A 1 117 ? 13.298 -4.928 -20.869 1.00 84.38 117 LEU A N 1
ATOM 891 C CA . LEU A 1 117 ? 12.855 -6.132 -20.149 1.00 84.38 117 LEU A CA 1
ATOM 892 C C . LEU A 1 117 ? 12.819 -5.953 -18.626 1.00 84.38 117 LEU A C 1
ATOM 894 O O . LEU A 1 117 ? 11.888 -6.433 -17.976 1.00 84.38 117 LEU A O 1
ATOM 898 N N . ILE A 1 118 ? 13.791 -5.243 -18.048 1.00 86.62 118 ILE A N 1
ATOM 899 C CA . ILE A 1 118 ? 13.815 -4.945 -16.608 1.00 86.62 118 ILE A CA 1
ATOM 900 C C . ILE A 1 118 ? 12.600 -4.101 -16.219 1.00 86.62 118 ILE A C 1
ATOM 902 O O . ILE A 1 118 ? 11.949 -4.391 -15.215 1.00 86.62 118 ILE A O 1
ATOM 906 N N . PHE A 1 119 ? 12.250 -3.098 -17.023 1.00 85.56 119 PHE A N 1
ATOM 907 C CA . PHE A 1 119 ? 11.079 -2.260 -16.776 1.00 85.56 119 PHE A CA 1
ATOM 908 C C . PHE A 1 119 ? 9.753 -3.019 -16.923 1.00 85.56 119 PHE A C 1
ATOM 910 O O . PHE A 1 119 ? 8.849 -2.806 -16.112 1.00 85.56 119 PHE A O 1
ATOM 917 N N . VAL A 1 120 ? 9.641 -3.968 -17.865 1.00 89.25 120 VAL A N 1
ATOM 918 C CA . VAL A 1 120 ? 8.496 -4.905 -17.900 1.00 89.25 120 VAL A CA 1
ATOM 919 C C . VAL A 1 120 ? 8.440 -5.721 -16.612 1.00 89.25 120 VAL A C 1
ATOM 921 O O . VAL A 1 120 ? 7.387 -5.810 -15.979 1.00 89.25 120 VAL A O 1
ATOM 924 N N . GLY A 1 121 ? 9.575 -6.285 -16.193 1.00 90.62 121 GLY A N 1
ATOM 925 C CA . GLY A 1 121 ? 9.682 -7.055 -14.955 1.00 90.62 121 GLY A CA 1
ATOM 926 C C . GLY A 1 121 ? 9.254 -6.242 -13.733 1.00 90.62 121 GLY A C 1
ATOM 927 O O . GLY A 1 121 ? 8.452 -6.716 -12.928 1.00 90.62 121 GLY A O 1
ATOM 928 N N . ALA A 1 122 ? 9.706 -4.991 -13.632 1.00 90.31 122 ALA A N 1
ATOM 929 C CA . ALA A 1 122 ? 9.320 -4.062 -12.577 1.00 90.31 122 ALA A CA 1
ATOM 930 C C . ALA A 1 122 ? 7.817 -3.749 -12.612 1.00 90.31 122 ALA A C 1
ATOM 932 O O . ALA A 1 122 ? 7.164 -3.782 -11.570 1.00 90.31 122 ALA A O 1
ATOM 933 N N . SER A 1 123 ? 7.240 -3.508 -13.793 1.00 91.69 123 SER A N 1
ATOM 934 C CA . SER A 1 123 ? 5.800 -3.281 -13.954 1.00 91.69 123 SER A CA 1
ATOM 935 C C . SER A 1 123 ? 4.976 -4.466 -13.439 1.00 91.69 123 SER A C 1
ATOM 937 O O . SER A 1 123 ? 4.062 -4.279 -12.629 1.00 91.69 123 SER A O 1
ATOM 939 N N . VAL A 1 124 ? 5.338 -5.691 -13.835 1.00 92.31 124 VAL A N 1
ATOM 940 C CA . VAL A 1 124 ? 4.676 -6.922 -13.379 1.00 92.31 124 VAL A CA 1
ATOM 941 C C . VAL A 1 124 ? 4.863 -7.113 -11.876 1.00 92.31 124 VAL A C 1
ATOM 943 O O . VAL A 1 124 ? 3.899 -7.411 -11.167 1.00 92.31 124 VAL A O 1
ATOM 946 N N . MET A 1 125 ? 6.073 -6.887 -11.361 1.00 92.69 125 MET A N 1
ATOM 947 C CA . MET A 1 125 ? 6.365 -6.979 -9.933 1.00 92.69 125 MET A CA 1
ATOM 948 C C . MET A 1 125 ? 5.471 -6.028 -9.130 1.00 92.69 125 MET A C 1
ATOM 950 O O . MET A 1 125 ? 4.803 -6.470 -8.194 1.00 92.69 125 MET A O 1
ATOM 954 N N . VAL A 1 126 ? 5.365 -4.759 -9.535 1.00 92.50 126 VAL A N 1
ATOM 955 C CA . VAL A 1 126 ? 4.485 -3.771 -8.892 1.00 92.50 126 VAL A CA 1
ATOM 956 C C . VAL A 1 126 ? 3.024 -4.236 -8.907 1.00 92.50 126 VAL A C 1
ATOM 958 O O . VAL A 1 126 ? 2.383 -4.200 -7.856 1.00 92.50 126 VAL A O 1
ATOM 961 N N . LEU A 1 127 ? 2.506 -4.766 -10.025 1.00 91.25 127 LEU A N 1
ATOM 962 C CA . LEU A 1 127 ? 1.129 -5.296 -10.088 1.00 91.25 127 LEU A CA 1
ATOM 963 C C . LEU A 1 127 ? 0.880 -6.420 -9.083 1.00 91.25 127 LEU A C 1
ATOM 965 O O . LEU A 1 127 ? -0.197 -6.501 -8.490 1.00 91.25 127 LEU A O 1
ATOM 969 N N . THR A 1 128 ? 1.860 -7.300 -8.881 1.00 91.44 128 THR A N 1
ATOM 970 C CA . THR A 1 128 ? 1.725 -8.407 -7.923 1.00 91.44 128 THR A CA 1
ATOM 971 C C . THR A 1 128 ? 1.794 -7.950 -6.465 1.00 91.44 128 THR A C 1
ATOM 973 O O . THR A 1 128 ? 1.263 -8.638 -5.590 1.00 91.44 128 THR A O 1
ATOM 976 N N . LEU A 1 129 ? 2.390 -6.783 -6.195 1.00 92.06 129 LEU A N 1
ATOM 977 C CA . LEU A 1 129 ? 2.506 -6.208 -4.855 1.00 92.06 129 LEU A CA 1
ATOM 978 C C . LEU A 1 129 ? 1.258 -5.435 -4.413 1.00 92.06 129 LEU A C 1
ATOM 980 O O . LEU A 1 129 ? 1.015 -5.358 -3.210 1.00 92.06 129 LEU A O 1
ATOM 984 N N . ILE A 1 130 ? 0.434 -4.939 -5.343 1.00 92.38 130 ILE A N 1
ATOM 985 C CA . ILE A 1 130 ? -0.823 -4.216 -5.059 1.00 92.38 130 ILE A CA 1
ATOM 986 C C . ILE A 1 130 ? -1.660 -4.850 -3.929 1.00 92.38 130 ILE A C 1
ATOM 988 O O . ILE A 1 130 ? -1.959 -4.148 -2.960 1.00 92.38 130 ILE A O 1
ATOM 992 N N . PRO A 1 131 ? -2.029 -6.150 -3.977 1.00 88.19 131 PRO A N 1
ATOM 993 C CA . PRO A 1 131 ? -2.848 -6.747 -2.922 1.00 88.19 131 PRO A CA 1
ATOM 994 C C . PRO A 1 131 ? -2.174 -6.714 -1.544 1.00 88.19 131 PRO A C 1
ATOM 996 O O . PRO A 1 131 ? -2.856 -6.513 -0.546 1.00 88.19 131 PRO A O 1
ATOM 999 N N . LYS A 1 132 ? -0.843 -6.841 -1.479 1.00 88.38 132 LYS A N 1
ATOM 1000 C CA . LYS A 1 132 ? -0.097 -6.771 -0.213 1.00 88.38 132 LYS A CA 1
ATOM 1001 C C . LYS A 1 132 ? -0.030 -5.347 0.331 1.00 88.38 132 LYS A C 1
ATOM 1003 O O . LYS A 1 132 ? -0.184 -5.135 1.527 1.00 88.38 132 LYS A O 1
ATOM 1008 N N . VAL A 1 133 ? 0.185 -4.366 -0.541 1.00 88.56 133 VAL A N 1
ATOM 1009 C CA . VAL A 1 133 ? 0.255 -2.948 -0.161 1.00 88.56 133 VAL A CA 1
ATOM 1010 C C . VAL A 1 133 ? -1.075 -2.474 0.424 1.00 88.56 133 VAL A C 1
ATOM 1012 O O . VAL A 1 133 ? -1.085 -1.796 1.450 1.00 88.56 133 VAL A O 1
ATOM 1015 N N . ALA A 1 134 ? -2.196 -2.888 -0.169 1.00 87.00 134 ALA A N 1
ATOM 1016 C CA . ALA A 1 134 ? -3.528 -2.608 0.360 1.00 87.00 134 ALA A CA 1
ATOM 1017 C C . ALA A 1 134 ? -3.702 -3.111 1.806 1.00 87.00 134 ALA A C 1
ATOM 1019 O O . ALA A 1 134 ? -4.206 -2.386 2.666 1.00 87.00 134 ALA A O 1
ATOM 1020 N N . GLU A 1 135 ? -3.238 -4.330 2.096 1.00 88.25 135 GLU A N 1
ATOM 1021 C CA . GLU A 1 135 ? -3.281 -4.903 3.445 1.00 88.25 135 GLU A CA 1
ATOM 1022 C C . GLU A 1 135 ? -2.368 -4.160 4.425 1.00 88.25 135 GLU A C 1
ATOM 1024 O O . GLU A 1 135 ? -2.789 -3.872 5.548 1.00 88.25 135 GLU A O 1
ATOM 1029 N N . ILE A 1 136 ? -1.155 -3.790 3.997 1.00 89.06 136 ILE A N 1
ATOM 1030 C CA . ILE A 1 136 ? -0.218 -2.995 4.802 1.00 89.06 136 ILE A CA 1
ATOM 1031 C C . ILE A 1 136 ? -0.873 -1.681 5.200 1.00 89.06 136 ILE A C 1
ATOM 1033 O O . ILE A 1 136 ? -0.892 -1.340 6.374 1.00 89.06 136 ILE A O 1
ATOM 1037 N N . ILE A 1 137 ? -1.453 -0.949 4.258 1.00 88.12 137 ILE A N 1
ATOM 1038 C CA . ILE A 1 137 ? -1.974 0.390 4.545 1.00 88.12 137 ILE A CA 1
ATOM 1039 C C . ILE A 1 137 ? -3.198 0.323 5.441 1.00 88.12 137 ILE A C 1
ATOM 1041 O O . ILE A 1 137 ? -3.322 1.102 6.385 1.00 88.12 137 ILE A O 1
ATOM 1045 N N . LYS A 1 138 ? -4.059 -0.669 5.223 1.00 85.75 138 LYS A N 1
ATOM 1046 C CA . LYS A 1 138 ? -5.165 -0.936 6.134 1.00 85.75 138 LYS A CA 1
ATOM 1047 C C . LYS A 1 138 ? -4.660 -1.269 7.544 1.00 85.75 138 LYS A C 1
ATOM 1049 O O . LYS A 1 138 ? -5.233 -0.788 8.522 1.00 85.75 138 LYS A O 1
ATOM 1054 N N . GLY A 1 139 ? -3.579 -2.040 7.674 1.00 85.81 139 GLY A N 1
ATOM 1055 C CA . GLY A 1 139 ? -2.903 -2.315 8.949 1.00 85.81 139 GLY A CA 1
ATOM 1056 C C . GLY A 1 139 ? -2.335 -1.053 9.604 1.00 85.81 139 GLY A C 1
ATOM 1057 O O . GLY A 1 139 ? -2.642 -0.771 10.762 1.00 85.81 139 GLY A O 1
ATOM 1058 N N . ALA A 1 140 ? -1.618 -0.243 8.822 1.00 88.75 140 ALA A N 1
ATOM 1059 C CA . ALA A 1 140 ? -1.023 1.027 9.230 1.00 88.75 140 ALA A CA 1
ATOM 1060 C C . ALA A 1 140 ? -2.067 1.983 9.789 1.00 88.75 140 ALA A C 1
ATOM 1062 O O . ALA A 1 140 ? -1.955 2.472 10.912 1.00 88.75 140 ALA A O 1
ATOM 1063 N N . MET A 1 141 ? -3.124 2.200 9.011 1.00 86.56 141 MET A N 1
ATOM 1064 C CA . MET A 1 141 ? -4.178 3.137 9.353 1.00 86.56 141 MET A CA 1
ATOM 1065 C C . MET A 1 141 ? -5.069 2.626 10.467 1.00 86.56 141 MET A C 1
ATOM 1067 O O . MET A 1 141 ? -5.563 3.445 11.224 1.00 86.56 141 MET A O 1
ATOM 1071 N N . SER A 1 142 ? -5.260 1.312 10.618 1.00 81.50 142 SER A N 1
ATOM 1072 C CA . SER A 1 142 ? -5.995 0.752 11.760 1.00 81.50 142 SER A CA 1
ATOM 1073 C C . SER A 1 142 ? -5.153 0.685 13.040 1.00 81.50 142 SER A C 1
ATOM 1075 O O . SER A 1 142 ? -5.710 0.551 14.128 1.00 81.50 142 SER A O 1
ATOM 1077 N N . GLY A 1 143 ? -3.832 0.881 12.955 1.00 75.62 143 GLY A N 1
ATOM 1078 C CA . GLY A 1 143 ? -2.914 0.741 14.087 1.00 75.62 143 GLY A CA 1
ATOM 1079 C C . GLY A 1 143 ? -2.801 -0.702 14.578 1.00 75.62 143 GLY A C 1
ATOM 1080 O O . GLY A 1 143 ? -2.434 -0.930 15.728 1.00 75.62 143 GLY A O 1
ATOM 1081 N N . ARG A 1 144 ? -3.155 -1.676 13.732 1.00 74.75 144 ARG A N 1
ATOM 1082 C CA . ARG A 1 144 ? -2.913 -3.088 14.022 1.00 74.75 144 ARG A CA 1
ATOM 1083 C C . ARG A 1 144 ? -1.419 -3.362 13.835 1.00 74.75 144 ARG A C 1
ATOM 1085 O O . ARG A 1 144 ? -0.861 -2.903 12.837 1.00 74.75 144 ARG A O 1
ATOM 1092 N N . PRO A 1 145 ? -0.765 -4.087 14.760 1.00 61.44 145 PRO A N 1
ATOM 1093 C CA . PRO A 1 145 ? 0.645 -4.416 14.617 1.00 61.44 145 PRO A CA 1
ATOM 1094 C C . PRO A 1 145 ? 0.852 -5.149 13.291 1.00 61.44 145 PRO A C 1
ATOM 1096 O O . PRO A 1 145 ? 0.163 -6.123 12.983 1.00 61.44 145 PRO A O 1
ATOM 1099 N N . PHE A 1 146 ? 1.764 -4.636 12.471 1.00 64.44 146 PHE A N 1
ATOM 1100 C CA . PHE A 1 146 ? 2.070 -5.242 11.187 1.00 64.44 146 PHE A CA 1
ATOM 1101 C C . PHE A 1 146 ? 2.722 -6.603 11.419 1.00 64.44 146 PHE A C 1
ATOM 1103 O O . PHE A 1 146 ? 3.786 -6.687 12.032 1.00 64.44 146 PHE A O 1
ATOM 1110 N N . ALA A 1 147 ? 2.153 -7.657 10.836 1.00 56.06 147 ALA A N 1
ATOM 1111 C CA . ALA A 1 147 ? 2.775 -8.980 10.821 1.00 56.06 147 ALA A CA 1
ATOM 1112 C C . ALA A 1 147 ? 4.131 -9.007 10.079 1.00 56.06 147 ALA A C 1
ATOM 1114 O O . ALA A 1 147 ? 4.821 -10.014 10.105 1.00 56.06 147 ALA A O 1
ATOM 1115 N N . PHE A 1 148 ? 4.559 -7.912 9.436 1.00 54.41 148 PHE A N 1
ATOM 1116 C CA . PHE A 1 148 ? 5.843 -7.838 8.729 1.00 54.41 148 PHE A CA 1
ATOM 1117 C C . PHE A 1 148 ? 7.067 -7.981 9.649 1.00 54.41 148 PHE A C 1
ATOM 1119 O O . PHE A 1 148 ? 8.083 -8.512 9.209 1.00 54.41 148 PHE A O 1
ATOM 1126 N N . GLY A 1 149 ? 6.978 -7.571 10.921 1.00 53.69 149 GLY A N 1
ATOM 1127 C CA . GLY A 1 149 ? 8.082 -7.716 11.881 1.00 53.69 149 GLY A CA 1
ATOM 1128 C C . GLY A 1 149 ? 8.228 -9.133 12.447 1.00 53.69 149 GLY A C 1
ATOM 1129 O O . GLY A 1 149 ? 9.344 -9.596 12.666 1.00 53.69 149 GLY A O 1
ATOM 1130 N N . SER A 1 150 ? 7.114 -9.846 12.639 1.00 56.34 150 SER A N 1
ATOM 1131 C CA . SER A 1 150 ? 7.101 -11.223 13.148 1.00 56.34 150 SER A CA 1
ATOM 1132 C C . SER A 1 150 ? 7.230 -12.267 12.036 1.00 56.34 150 SER A C 1
ATOM 1134 O O . SER A 1 150 ? 7.929 -13.254 12.224 1.00 56.34 150 SER A O 1
ATOM 1136 N N . ALA A 1 151 ? 6.666 -12.026 10.848 1.00 54.00 151 ALA A N 1
ATOM 1137 C CA . ALA A 1 151 ? 6.707 -12.963 9.723 1.00 54.00 151 ALA A CA 1
ATOM 1138 C C . ALA A 1 151 ? 8.078 -13.034 9.030 1.00 54.00 151 ALA A C 1
ATOM 1140 O O . ALA A 1 151 ? 8.425 -14.082 8.498 1.00 54.00 151 ALA A O 1
ATOM 1141 N N . ILE A 1 152 ? 8.894 -11.970 9.051 1.00 56.81 152 ILE A N 1
ATOM 1142 C CA . ILE A 1 152 ? 10.304 -12.066 8.620 1.00 56.81 152 ILE A CA 1
ATOM 1143 C C . ILE A 1 152 ? 11.109 -12.900 9.634 1.00 56.81 152 ILE A C 1
ATOM 1145 O O . ILE A 1 152 ? 11.991 -13.657 9.240 1.00 56.81 152 ILE A O 1
ATOM 1149 N N . GLY A 1 153 ? 10.769 -12.836 10.925 1.00 56.34 153 GLY A N 1
ATOM 1150 C CA . GLY A 1 153 ? 11.354 -13.692 11.961 1.00 56.34 153 GLY A CA 1
ATOM 1151 C C . GLY A 1 153 ? 10.889 -15.153 11.899 1.00 56.34 153 GLY A C 1
ATOM 1152 O O . GLY A 1 153 ? 11.701 -16.050 12.106 1.00 56.34 153 GLY A O 1
ATOM 1153 N N . GLU A 1 154 ? 9.619 -15.402 11.568 1.00 64.75 154 GLU A N 1
ATOM 1154 C CA . GLU A 1 154 ? 9.030 -16.744 11.432 1.00 64.75 154 GLU A CA 1
ATOM 1155 C C . GLU A 1 154 ? 9.357 -17.420 10.097 1.00 64.75 154 GLU A C 1
ATOM 1157 O O . GLU A 1 154 ? 9.629 -18.613 10.090 1.00 64.75 154 GLU A O 1
ATOM 1162 N N . ALA A 1 155 ? 9.422 -16.697 8.973 1.00 60.50 155 ALA A N 1
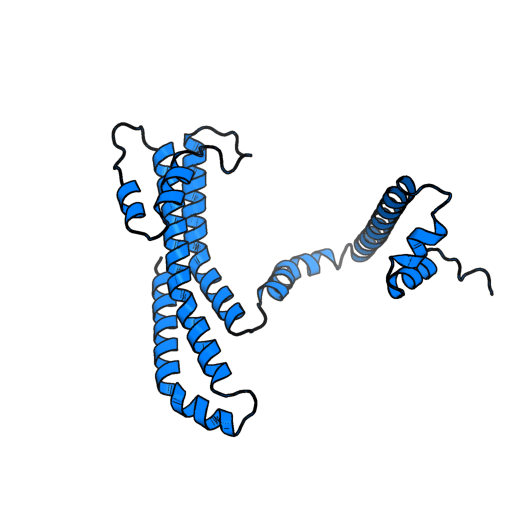ATOM 1163 C CA . ALA A 1 155 ? 9.812 -17.276 7.681 1.00 60.50 155 ALA A CA 1
ATOM 1164 C C . ALA A 1 155 ? 11.301 -17.671 7.633 1.00 60.50 155 ALA A C 1
ATOM 1166 O O . ALA A 1 155 ? 11.675 -18.589 6.908 1.00 60.50 155 ALA A O 1
ATOM 1167 N N . TRP A 1 156 ? 12.143 -17.025 8.447 1.00 50.94 156 TRP A N 1
ATOM 1168 C CA . TRP A 1 156 ? 13.523 -17.452 8.712 1.00 50.94 156 TRP A CA 1
ATOM 1169 C C . TRP A 1 156 ? 13.642 -18.394 9.921 1.00 50.94 156 TRP A C 1
ATOM 1171 O O . TRP A 1 156 ? 14.719 -18.935 10.169 1.00 50.94 156 TRP A O 1
ATOM 1181 N N . GLY A 1 157 ? 12.553 -18.636 10.654 1.00 55.25 157 GLY A N 1
ATOM 1182 C CA . GLY A 1 157 ? 12.491 -19.520 11.821 1.00 55.25 157 GLY A CA 1
ATOM 1183 C C . GLY A 1 157 ? 12.950 -20.959 11.543 1.00 55.25 157 GLY A C 1
ATOM 1184 O O . GLY A 1 157 ? 13.779 -21.462 12.302 1.00 55.25 157 GLY A O 1
ATOM 1185 N N . PRO A 1 158 ? 12.531 -21.613 10.438 1.00 52.16 158 PRO A N 1
ATOM 1186 C CA . PRO A 1 158 ? 12.998 -22.959 10.098 1.00 52.16 158 PRO A CA 1
ATOM 1187 C C . PRO A 1 158 ? 14.482 -23.000 9.714 1.00 52.16 158 PRO A C 1
ATOM 1189 O O . PRO A 1 158 ? 15.179 -23.963 10.019 1.00 52.16 158 PRO A O 1
ATOM 1192 N N . VAL A 1 159 ? 14.994 -21.931 9.095 1.00 50.06 159 VAL A N 1
ATOM 1193 C CA . VAL A 1 159 ? 16.418 -21.813 8.735 1.00 50.06 159 VAL A CA 1
ATOM 1194 C C . VAL A 1 159 ? 17.270 -21.582 9.989 1.00 50.06 159 VAL A C 1
ATOM 1196 O O . VAL A 1 159 ? 18.371 -22.116 10.107 1.00 50.06 159 VAL A O 1
ATOM 1199 N N . ARG A 1 160 ? 16.731 -20.865 10.983 1.00 45.06 160 ARG A N 1
ATOM 1200 C CA . ARG A 1 160 ? 17.351 -20.668 12.302 1.00 45.06 160 ARG A CA 1
ATOM 1201 C C . ARG A 1 160 ? 17.321 -21.933 13.165 1.00 45.06 160 ARG A C 1
ATOM 1203 O O . ARG A 1 160 ? 18.273 -22.171 13.900 1.00 45.06 160 ARG A O 1
ATOM 1210 N N . GLY A 1 161 ? 16.274 -22.751 13.051 1.00 49.16 161 GLY A N 1
ATOM 1211 C CA . GLY A 1 161 ? 16.151 -24.038 13.745 1.00 49.16 161 GLY A CA 1
ATOM 1212 C C . GLY A 1 161 ? 17.158 -25.090 13.269 1.00 49.16 161 GLY A C 1
ATOM 1213 O O . GLY A 1 161 ? 17.635 -25.881 14.078 1.00 49.16 161 GLY A O 1
ATOM 1214 N N . LEU A 1 162 ? 17.546 -25.052 11.987 1.00 46.59 162 LEU A N 1
ATOM 1215 C CA . LEU A 1 162 ? 18.591 -25.928 11.444 1.00 46.59 162 LEU A CA 1
ATOM 1216 C C . LEU A 1 162 ? 20.019 -25.441 11.755 1.00 46.59 162 LEU A C 1
ATOM 1218 O O . LEU A 1 162 ? 20.906 -26.260 11.973 1.00 46.59 162 LEU A O 1
ATOM 1222 N N . TYR A 1 163 ? 20.251 -24.124 11.798 1.00 39.59 163 TYR A N 1
ATOM 1223 C CA . TYR A 1 163 ? 21.573 -23.553 12.106 1.00 39.59 163 TYR A CA 1
ATOM 1224 C C . TYR A 1 163 ? 21.869 -23.440 13.613 1.00 39.59 163 TYR A C 1
ATOM 1226 O O . TYR A 1 163 ? 23.032 -23.425 14.019 1.00 39.59 163 TYR A O 1
ATOM 1234 N N . GLY A 1 164 ? 20.836 -23.359 14.457 1.00 44.28 164 GLY A N 1
ATOM 1235 C CA . GLY A 1 164 ? 20.977 -23.185 15.905 1.00 44.28 164 GLY A CA 1
ATOM 1236 C C . GLY A 1 164 ? 21.392 -24.445 16.668 1.00 44.28 164 GLY A C 1
ATOM 1237 O O . GLY A 1 164 ? 21.962 -24.329 17.748 1.00 44.28 164 GLY A O 1
ATOM 1238 N N . SER A 1 165 ? 21.157 -25.639 16.118 1.00 50.34 165 SER A N 1
ATOM 1239 C CA . SER A 1 165 ? 21.442 -26.908 16.805 1.00 50.34 165 SER A CA 1
ATOM 1240 C C . SER A 1 165 ? 22.842 -27.469 16.541 1.00 50.34 165 SER A C 1
ATOM 1242 O O . SER A 1 165 ? 23.296 -28.321 17.298 1.00 50.34 165 SER A O 1
ATOM 1244 N N . THR A 1 166 ? 23.555 -26.981 15.519 1.00 50.31 166 THR A N 1
ATOM 1245 C CA . THR A 1 166 ? 24.871 -27.528 15.127 1.00 50.31 166 THR A CA 1
ATOM 1246 C C . THR A 1 166 ? 26.025 -26.527 15.216 1.00 50.31 166 THR A C 1
ATOM 1248 O O . THR A 1 166 ? 27.168 -26.950 15.371 1.00 50.31 166 THR A O 1
ATOM 1251 N N . LEU A 1 167 ? 25.763 -25.211 15.187 1.00 46.38 167 LEU A N 1
ATOM 1252 C CA . LEU A 1 167 ? 26.806 -24.166 15.211 1.00 46.38 167 LEU A CA 1
ATOM 1253 C C . LEU A 1 167 ? 26.589 -23.070 16.274 1.00 46.38 167 LEU A C 1
ATOM 1255 O O . LEU A 1 167 ? 27.319 -22.076 16.289 1.00 46.38 167 LEU A O 1
ATOM 1259 N N . GLY A 1 168 ? 25.629 -23.252 17.190 1.00 51.62 168 GLY A N 1
ATOM 1260 C CA . GLY A 1 168 ? 25.248 -22.278 18.228 1.00 51.62 168 GLY A CA 1
ATOM 1261 C C . GLY A 1 168 ? 26.418 -21.619 18.985 1.00 51.62 168 GLY A C 1
ATOM 1262 O O . GLY A 1 168 ? 26.458 -20.391 19.058 1.00 51.62 168 GLY A O 1
ATOM 1263 N N . PRO A 1 169 ? 27.433 -22.372 19.453 1.00 55.28 169 PRO A N 1
ATOM 1264 C CA . PRO A 1 169 ? 28.566 -21.780 20.170 1.00 55.28 169 PRO A CA 1
ATOM 1265 C C . PRO A 1 169 ? 29.461 -20.876 19.304 1.00 55.28 169 PRO A C 1
ATOM 1267 O O . PRO A 1 169 ? 30.065 -19.933 19.811 1.00 55.28 169 PRO A O 1
ATOM 1270 N N . GLN A 1 170 ? 29.552 -21.130 17.994 1.00 52.34 170 GLN A N 1
ATOM 1271 C CA . GLN A 1 170 ? 30.428 -20.368 17.096 1.00 52.34 170 GLN A CA 1
ATOM 1272 C C . GLN A 1 170 ? 29.778 -19.059 16.634 1.00 52.34 170 GLN A C 1
ATOM 1274 O O . GLN A 1 170 ? 30.453 -18.038 16.510 1.00 52.34 170 GLN A O 1
ATOM 1279 N N . VAL A 1 171 ? 28.458 -19.052 16.436 1.00 52.69 171 VAL A N 1
ATOM 1280 C CA . VAL A 1 171 ? 27.716 -17.849 16.028 1.00 52.69 171 VAL A CA 1
ATOM 1281 C C . VAL A 1 171 ? 27.635 -16.837 17.176 1.00 52.69 171 VAL A C 1
ATOM 1283 O O . VAL A 1 171 ? 27.768 -15.634 16.942 1.00 52.69 171 VAL A O 1
ATOM 1286 N N . ASP A 1 172 ? 27.516 -17.307 18.420 1.00 56.19 172 ASP A N 1
ATOM 1287 C CA . ASP A 1 172 ? 27.590 -16.437 19.598 1.00 56.19 172 ASP A CA 1
ATOM 1288 C C . ASP A 1 172 ? 28.998 -15.859 19.808 1.00 56.19 172 ASP A C 1
ATOM 1290 O O . ASP A 1 172 ? 29.132 -14.681 20.156 1.00 56.19 172 ASP A O 1
ATOM 1294 N N . ALA A 1 173 ? 30.053 -16.623 19.502 1.00 55.94 173 ALA A N 1
ATOM 1295 C CA . ALA A 1 173 ? 31.423 -16.114 19.507 1.00 55.94 173 ALA A CA 1
ATOM 1296 C C . ALA A 1 173 ? 31.634 -15.030 18.435 1.00 55.94 173 ALA A C 1
ATOM 1298 O O . ALA A 1 173 ? 32.163 -13.964 18.742 1.00 55.94 173 ALA A O 1
ATOM 1299 N N . VAL A 1 174 ? 31.154 -15.235 17.203 1.00 54.62 174 VAL A N 1
ATOM 1300 C CA . VAL A 1 174 ? 31.268 -14.243 16.116 1.00 54.62 174 VAL A CA 1
ATOM 1301 C C . VAL A 1 174 ? 30.444 -12.986 16.404 1.00 54.62 174 VAL A C 1
ATOM 1303 O O . VAL A 1 174 ? 30.900 -11.878 16.126 1.00 54.62 174 VAL A O 1
ATOM 1306 N N . ARG A 1 175 ? 29.263 -13.114 17.020 1.00 56.88 175 ARG A N 1
ATOM 1307 C CA . ARG A 1 175 ? 28.449 -11.965 17.443 1.00 56.88 175 ARG A CA 1
ATOM 1308 C C . ARG A 1 175 ? 29.137 -11.150 18.539 1.00 56.88 175 ARG A C 1
ATOM 1310 O O . ARG A 1 175 ? 29.100 -9.920 18.489 1.00 56.88 175 ARG A O 1
ATOM 1317 N N . LYS A 1 176 ? 29.774 -11.817 19.505 1.00 59.62 176 LYS A N 1
ATOM 1318 C CA . LYS A 1 176 ? 30.529 -11.161 20.579 1.00 59.62 176 LYS A CA 1
ATOM 1319 C C . LYS A 1 176 ? 31.783 -10.466 20.038 1.00 59.62 176 LYS A C 1
ATOM 1321 O O . LYS A 1 176 ? 31.968 -9.279 20.287 1.00 59.62 176 LYS A O 1
ATOM 1326 N N . TYR A 1 177 ? 32.562 -11.149 19.198 1.00 53.38 177 TYR A N 1
ATOM 1327 C CA . TYR A 1 177 ? 33.756 -10.579 18.568 1.00 53.38 177 TYR A CA 1
ATOM 1328 C C . TYR A 1 177 ? 33.428 -9.447 17.581 1.00 53.38 177 TYR A C 1
ATOM 1330 O O . TYR A 1 177 ? 34.088 -8.413 17.598 1.00 53.38 177 TYR A O 1
ATOM 1338 N N . GLY A 1 178 ? 32.388 -9.579 16.753 1.00 59.28 178 GLY A N 1
ATOM 1339 C CA . GLY A 1 178 ? 31.987 -8.542 15.796 1.00 59.28 178 GLY A CA 1
ATOM 1340 C C . GLY A 1 178 ? 31.474 -7.263 16.466 1.00 59.28 178 GLY A C 1
ATOM 1341 O O . GLY A 1 178 ? 31.789 -6.160 16.016 1.00 59.28 178 GLY A O 1
ATOM 1342 N N . GLY A 1 179 ? 30.740 -7.396 17.578 1.00 63.47 179 GLY A N 1
ATOM 1343 C CA . GLY A 1 179 ? 30.294 -6.257 18.386 1.00 63.47 179 GLY A CA 1
ATOM 1344 C C . GLY A 1 179 ? 31.448 -5.530 19.083 1.00 63.47 179 GLY A C 1
ATOM 1345 O O . GLY A 1 179 ? 31.482 -4.299 19.098 1.00 63.47 179 GLY A O 1
ATOM 1346 N N . GLU A 1 180 ? 32.425 -6.277 19.600 1.00 58.22 180 GLU A N 1
ATOM 1347 C CA . GLU A 1 180 ? 33.622 -5.717 20.238 1.00 58.22 180 GLU A CA 1
ATOM 1348 C C . GLU A 1 180 ? 34.550 -5.028 19.220 1.00 58.22 180 GLU A C 1
ATOM 1350 O O . GLU A 1 180 ? 35.033 -3.924 19.479 1.00 58.22 180 GLU A O 1
ATOM 1355 N N . ILE A 1 181 ? 34.735 -5.605 18.027 1.00 58.62 181 ILE A N 1
ATOM 1356 C CA . ILE A 1 181 ? 35.550 -5.009 16.954 1.00 58.62 181 ILE A CA 1
ATOM 1357 C C . ILE A 1 181 ? 34.903 -3.721 16.423 1.00 58.62 181 ILE A C 1
ATOM 1359 O O . ILE A 1 181 ? 35.593 -2.714 16.254 1.00 58.62 181 ILE A O 1
ATOM 1363 N N . GLY A 1 182 ? 33.581 -3.708 16.216 1.00 64.62 182 GLY A N 1
ATOM 1364 C CA . GLY A 1 182 ? 32.855 -2.510 15.781 1.00 64.62 182 GLY A CA 1
ATOM 1365 C C . GLY A 1 182 ? 32.924 -1.372 16.805 1.00 64.62 182 GLY A C 1
ATOM 1366 O O . GLY A 1 182 ? 33.184 -0.222 16.444 1.00 64.62 182 GLY A O 1
ATOM 1367 N N . ALA A 1 183 ? 32.780 -1.693 18.095 1.00 60.38 183 ALA A N 1
ATOM 1368 C CA . ALA A 1 183 ? 32.904 -0.718 19.176 1.00 60.38 183 ALA A CA 1
ATOM 1369 C C . ALA A 1 183 ? 34.328 -0.143 19.283 1.00 60.38 183 ALA A C 1
ATOM 1371 O O . ALA A 1 183 ? 34.493 1.064 19.470 1.00 60.38 183 ALA A O 1
ATOM 1372 N N . GLN A 1 184 ? 35.363 -0.972 19.103 1.00 61.81 184 GLN A N 1
ATOM 1373 C CA . GLN A 1 184 ? 36.755 -0.515 19.116 1.00 61.81 184 GLN A CA 1
ATOM 1374 C C . GLN A 1 184 ? 37.106 0.358 17.906 1.00 61.81 184 GLN A C 1
ATOM 1376 O O . GLN A 1 184 ? 37.804 1.361 18.064 1.00 61.81 184 GLN A O 1
ATOM 1381 N N . GLN A 1 185 ? 36.624 0.021 16.706 1.00 65.94 185 GLN A N 1
ATOM 1382 C CA . GLN A 1 185 ? 36.850 0.839 15.511 1.00 65.94 185 GLN A CA 1
ATOM 1383 C C . GLN A 1 185 ? 36.148 2.196 15.615 1.00 65.94 185 GLN A C 1
ATOM 1385 O O . GLN A 1 185 ? 36.759 3.223 15.313 1.00 65.94 185 GLN A O 1
ATOM 1390 N N . PHE A 1 186 ? 34.915 2.222 16.130 1.00 68.38 186 PHE A N 1
ATOM 1391 C CA . PHE A 1 186 ? 34.211 3.469 16.416 1.00 68.38 186 PHE A CA 1
ATOM 1392 C C . PHE A 1 186 ? 34.977 4.309 17.445 1.00 68.38 186 PHE A C 1
ATOM 1394 O O . PHE A 1 186 ? 35.276 5.472 17.176 1.00 68.38 186 PHE A O 1
ATOM 1401 N N . TYR A 1 187 ? 35.401 3.708 18.563 1.00 64.38 187 TYR A N 1
ATOM 1402 C CA . TYR A 1 187 ? 36.191 4.398 19.584 1.00 64.38 187 TYR A CA 1
ATOM 1403 C C . TYR A 1 187 ? 37.492 4.978 19.014 1.00 64.38 187 TYR A C 1
ATOM 1405 O O . TYR A 1 187 ? 37.798 6.141 19.259 1.00 64.38 187 TYR A O 1
ATOM 1413 N N . ARG A 1 188 ? 38.229 4.226 18.185 1.00 67.62 188 ARG A N 1
ATOM 1414 C CA . ARG A 1 188 ? 39.440 4.726 17.508 1.00 67.62 188 ARG A CA 1
ATOM 1415 C C . ARG A 1 188 ? 39.141 5.885 16.557 1.00 67.62 188 ARG A C 1
ATOM 1417 O O . ARG A 1 188 ? 39.879 6.863 16.575 1.00 67.62 188 ARG A O 1
ATOM 1424 N N . SER A 1 189 ? 38.063 5.799 15.776 1.00 69.56 189 SER A N 1
ATOM 1425 C CA . SER A 1 189 ? 37.674 6.840 14.811 1.00 69.56 189 SER A CA 1
ATOM 1426 C C . SER A 1 189 ? 37.216 8.143 15.471 1.00 69.56 189 SER A C 1
ATOM 1428 O O . SER A 1 189 ? 37.448 9.228 14.938 1.00 69.56 189 SER A O 1
ATOM 1430 N N . VAL A 1 190 ? 36.594 8.045 16.648 1.00 66.12 190 VAL A N 1
ATOM 1431 C CA . VAL A 1 190 ? 36.211 9.203 17.459 1.00 66.12 190 VAL A CA 1
ATOM 1432 C C . VAL A 1 190 ? 37.447 9.768 18.158 1.00 66.12 190 VAL A C 1
ATOM 1434 O O . VAL A 1 190 ? 37.681 10.972 18.115 1.00 66.12 190 VAL A O 1
ATOM 1437 N N . ASN A 1 191 ? 38.297 8.909 18.723 1.00 64.56 191 ASN A N 1
ATOM 1438 C CA . ASN A 1 191 ? 39.498 9.323 19.447 1.00 64.56 191 ASN A CA 1
ATOM 1439 C C . ASN A 1 191 ? 40.563 9.967 18.538 1.00 64.56 191 ASN A C 1
ATOM 1441 O O . ASN A 1 191 ? 41.290 10.850 18.983 1.00 64.56 191 ASN A O 1
ATOM 1445 N N . SER A 1 192 ? 40.641 9.588 17.256 1.00 70.31 192 SER A N 1
ATOM 1446 C CA . SER A 1 192 ? 41.576 10.194 16.296 1.00 70.31 192 SER A CA 1
ATOM 1447 C C . SER A 1 192 ? 41.171 11.600 15.841 1.00 70.31 192 SER A C 1
ATOM 1449 O O . SER A 1 192 ? 41.971 12.282 15.210 1.00 70.31 192 SER A O 1
ATOM 1451 N N . ARG A 1 193 ? 39.936 12.038 16.125 1.00 64.25 193 ARG A N 1
ATOM 1452 C CA . ARG A 1 193 ? 39.415 13.364 15.746 1.00 64.25 193 ARG A CA 1
ATOM 1453 C C . ARG A 1 193 ? 39.400 14.365 16.903 1.00 64.25 193 ARG A C 1
ATOM 1455 O O . ARG A 1 193 ? 39.078 15.528 16.685 1.00 64.25 193 ARG A O 1
ATOM 1462 N N . VAL A 1 194 ? 39.737 13.933 18.119 1.00 65.75 194 VAL A N 1
ATOM 1463 C CA . VAL A 1 194 ? 39.685 14.770 19.324 1.00 65.75 194 VAL A CA 1
ATOM 1464 C C . VAL A 1 194 ? 41.104 15.084 19.797 1.00 65.75 194 VAL A C 1
ATOM 1466 O O . VAL A 1 194 ? 41.858 14.189 20.189 1.00 65.75 194 VAL A O 1
ATOM 1469 N N . ASN A 1 195 ? 41.452 16.375 19.759 1.00 66.94 195 ASN A N 1
ATOM 1470 C CA . ASN A 1 195 ? 42.712 16.921 20.267 1.00 66.94 195 ASN A CA 1
ATOM 1471 C C . ASN A 1 195 ? 42.911 16.485 21.741 1.00 66.94 195 ASN A C 1
ATOM 1473 O O . ASN A 1 195 ? 41.981 16.679 22.532 1.00 66.94 195 ASN A O 1
ATOM 1477 N N . PRO A 1 196 ? 44.052 15.869 22.127 1.00 65.25 196 PRO A N 1
ATOM 1478 C CA . PRO A 1 196 ? 44.278 15.322 23.472 1.00 65.25 196 PRO A CA 1
ATOM 1479 C C . PRO A 1 196 ? 43.992 16.293 24.619 1.00 65.25 196 PRO A C 1
ATOM 1481 O O . PRO A 1 196 ? 43.540 15.856 25.671 1.00 65.25 196 PRO A O 1
ATOM 1484 N N . GLU A 1 197 ? 44.166 17.592 24.390 1.00 65.88 197 GLU A N 1
ATOM 1485 C CA . GLU A 1 197 ? 43.956 18.645 25.388 1.00 65.88 197 GLU A CA 1
ATOM 1486 C C . GLU A 1 197 ? 42.472 18.875 25.757 1.00 65.88 197 GLU A C 1
ATOM 1488 O O . GLU A 1 197 ? 42.173 19.414 26.815 1.00 65.88 197 GLU A O 1
ATOM 1493 N N . ASN A 1 198 ? 41.522 18.410 24.930 1.00 62.50 198 ASN A N 1
ATOM 1494 C CA . ASN A 1 198 ? 40.072 18.586 25.131 1.00 62.50 198 ASN A CA 1
ATOM 1495 C C . ASN A 1 198 ? 39.298 17.264 25.332 1.00 62.50 198 ASN A C 1
ATOM 1497 O O . ASN A 1 198 ? 38.066 17.237 25.241 1.00 62.50 198 ASN A O 1
ATOM 1501 N N . ARG A 1 199 ? 39.991 16.143 25.590 1.00 60.28 199 ARG A N 1
ATOM 1502 C CA . ARG A 1 199 ? 39.366 14.806 25.684 1.00 60.28 199 ARG A CA 1
ATOM 1503 C C . ARG A 1 199 ? 38.360 14.688 26.825 1.00 60.28 199 ARG A C 1
ATOM 1505 O O . ARG A 1 199 ? 37.270 14.152 26.623 1.00 60.28 199 ARG A O 1
ATOM 1512 N N . ASP A 1 200 ? 38.680 15.245 27.985 1.00 62.34 200 ASP A N 1
ATOM 1513 C CA . ASP A 1 200 ? 37.873 15.038 29.190 1.00 62.34 200 ASP A CA 1
ATOM 1514 C C . ASP A 1 200 ? 36.613 15.915 29.209 1.00 62.34 200 ASP A C 1
ATOM 1516 O O . ASP A 1 200 ? 35.568 15.526 29.737 1.00 62.34 200 ASP A O 1
ATOM 1520 N N . THR A 1 201 ? 36.662 17.079 28.560 1.00 63.41 201 THR A N 1
ATOM 1521 C CA . THR A 1 201 ? 35.542 18.027 28.510 1.00 63.41 201 THR A CA 1
ATOM 1522 C C . THR A 1 201 ? 34.515 17.660 27.436 1.00 63.41 201 THR A C 1
ATOM 1524 O O . THR A 1 201 ? 33.310 17.764 27.688 1.00 63.41 201 THR A O 1
ATOM 1527 N N . ALA A 1 202 ? 34.954 17.160 26.274 1.00 59.94 202 ALA A N 1
ATOM 1528 C CA . ALA A 1 202 ? 34.067 16.759 25.178 1.00 59.94 202 ALA A CA 1
ATOM 1529 C C . ALA A 1 202 ? 33.309 15.451 25.473 1.00 59.94 202 ALA A C 1
ATOM 1531 O O . ALA A 1 202 ? 32.106 15.354 25.223 1.00 59.94 202 ALA A O 1
ATOM 1532 N N . PHE A 1 203 ? 33.981 14.461 26.068 1.00 63.50 203 PHE A N 1
ATOM 1533 C CA . PHE A 1 203 ? 33.369 13.165 26.389 1.00 63.50 203 PHE A CA 1
ATOM 1534 C C . PHE A 1 203 ? 32.386 13.258 27.573 1.00 63.50 203 PHE A C 1
ATOM 1536 O O . PHE A 1 203 ? 31.402 12.519 27.653 1.00 63.50 203 PHE A O 1
ATOM 1543 N N . SER A 1 204 ? 32.613 14.214 28.480 1.00 61.81 204 SER A N 1
ATOM 1544 C CA . SER A 1 204 ? 31.788 14.443 29.668 1.00 61.81 204 SER A CA 1
ATOM 1545 C C . SER A 1 204 ? 30.440 15.115 29.363 1.00 61.81 204 SER A C 1
ATOM 1547 O O . SER A 1 204 ? 29.429 14.755 29.973 1.00 61.81 204 SER A O 1
ATOM 1549 N N . ARG A 1 205 ? 30.379 16.053 28.408 1.00 65.69 205 ARG A N 1
ATOM 1550 C CA . ARG A 1 205 ? 29.186 16.904 28.217 1.00 65.69 205 ARG A CA 1
ATOM 1551 C C . ARG A 1 205 ? 28.142 16.368 27.231 1.00 65.69 205 ARG A C 1
ATOM 1553 O O . ARG A 1 205 ? 26.984 16.745 27.351 1.00 65.69 205 ARG A O 1
ATOM 1560 N N . GLY A 1 206 ? 28.517 15.503 26.285 1.00 74.69 206 GLY A N 1
ATOM 1561 C CA . GLY A 1 206 ? 27.616 15.082 25.197 1.00 74.69 206 GLY A CA 1
ATOM 1562 C C . GLY A 1 206 ? 26.955 13.708 25.347 1.00 74.69 206 GLY A C 1
ATOM 1563 O O . GLY A 1 206 ? 26.009 13.409 24.623 1.00 74.69 206 GLY A O 1
ATOM 1564 N N . LEU A 1 207 ? 27.447 12.851 26.247 1.00 78.62 207 LEU A N 1
ATOM 1565 C CA . LEU A 1 207 ? 26.994 11.460 26.316 1.00 78.62 207 LEU A CA 1
ATOM 1566 C C . LEU A 1 207 ? 25.923 11.254 27.402 1.00 78.62 207 LEU A C 1
ATOM 1568 O O . LEU A 1 207 ? 26.131 11.669 28.547 1.00 78.62 207 LEU A O 1
ATOM 1572 N N . PRO A 1 208 ? 24.806 10.570 27.083 1.00 76.50 208 PRO A N 1
ATOM 1573 C CA . PRO A 1 208 ? 23.831 10.127 28.076 1.00 76.50 208 PRO A CA 1
ATOM 1574 C C . PRO A 1 208 ? 24.481 9.276 29.179 1.00 76.50 208 PRO A C 1
ATOM 1576 O O . PRO A 1 208 ? 25.383 8.486 28.894 1.00 76.50 208 PRO A O 1
ATOM 1579 N N . GLN A 1 209 ? 24.006 9.380 30.428 1.00 78.81 209 GLN A N 1
ATOM 1580 C CA . GLN A 1 209 ? 24.664 8.699 31.557 1.00 78.81 209 GLN A CA 1
ATOM 1581 C C . GLN A 1 209 ? 24.715 7.179 31.430 1.00 78.81 209 GLN A C 1
ATOM 1583 O O . GLN A 1 209 ? 25.751 6.578 31.703 1.00 78.81 209 GLN A O 1
ATOM 1588 N N . TRP A 1 210 ? 23.658 6.565 30.900 1.00 84.12 210 TRP A N 1
ATOM 1589 C CA . TRP A 1 210 ? 23.634 5.121 30.665 1.00 84.12 210 TRP A CA 1
ATOM 1590 C C . TRP A 1 210 ? 24.776 4.650 29.746 1.00 84.12 210 TRP A C 1
ATOM 1592 O O . TRP A 1 210 ? 25.286 3.542 29.901 1.00 84.12 210 TRP A O 1
ATOM 1602 N N . PHE A 1 211 ? 25.208 5.494 28.803 1.00 79.50 211 PHE A N 1
ATOM 1603 C CA . PHE A 1 211 ? 26.278 5.169 27.864 1.00 79.50 211 PHE A CA 1
ATOM 1604 C C . PHE A 1 211 ? 27.657 5.284 28.524 1.00 79.50 211 PHE A C 1
ATOM 1606 O O . PHE A 1 211 ? 28.536 4.457 28.279 1.00 79.50 211 PHE A O 1
ATOM 1613 N N . LYS A 1 212 ? 27.834 6.253 29.430 1.00 80.50 212 LYS A N 1
ATOM 1614 C CA . LYS A 1 212 ? 29.050 6.354 30.252 1.00 80.50 212 LYS A CA 1
ATOM 1615 C C . LYS A 1 212 ? 29.191 5.147 31.179 1.00 80.50 212 LYS A C 1
ATOM 1617 O O . LYS A 1 212 ? 30.277 4.578 31.272 1.00 80.50 212 LYS A O 1
ATOM 1622 N N . ASP A 1 213 ? 28.089 4.707 31.784 1.00 78.56 213 ASP A N 1
ATOM 1623 C CA . ASP A 1 213 ? 28.058 3.513 32.635 1.00 78.56 213 ASP A CA 1
ATOM 1624 C C . ASP A 1 213 ? 28.351 2.231 31.851 1.00 78.56 213 ASP A C 1
ATOM 1626 O O . ASP A 1 213 ? 28.993 1.317 32.369 1.00 78.56 213 ASP A O 1
ATOM 1630 N N . TYR A 1 214 ? 27.899 2.157 30.597 1.00 80.44 214 TYR A N 1
ATOM 1631 C CA . TYR A 1 214 ? 28.219 1.046 29.706 1.00 80.44 214 TYR A CA 1
ATOM 1632 C C . TYR A 1 214 ? 29.717 0.996 29.384 1.00 80.44 214 TYR A C 1
ATOM 1634 O O . TYR A 1 214 ? 30.338 -0.054 29.540 1.00 80.44 214 TYR A O 1
ATOM 1642 N N . ILE A 1 215 ? 30.322 2.130 29.007 1.00 78.94 215 ILE A N 1
ATOM 1643 C CA . ILE A 1 215 ? 31.764 2.199 28.721 1.00 78.94 215 ILE A CA 1
ATOM 1644 C C . ILE A 1 215 ? 32.589 1.857 29.963 1.00 78.94 215 ILE A C 1
ATOM 1646 O O . ILE A 1 215 ? 33.549 1.103 29.848 1.00 78.94 215 ILE A O 1
ATOM 1650 N N . ARG A 1 216 ? 32.204 2.346 31.149 1.00 78.88 216 ARG A N 1
ATOM 1651 C CA . ARG A 1 216 ? 32.909 2.046 32.406 1.00 78.88 216 ARG A CA 1
ATOM 1652 C C . ARG A 1 216 ? 32.875 0.554 32.753 1.00 78.88 216 ARG A C 1
ATOM 1654 O O . ARG A 1 216 ? 33.880 0.006 33.193 1.00 78.88 216 ARG A O 1
ATOM 1661 N N . ARG A 1 217 ? 31.747 -0.122 32.504 1.00 80.06 217 ARG A N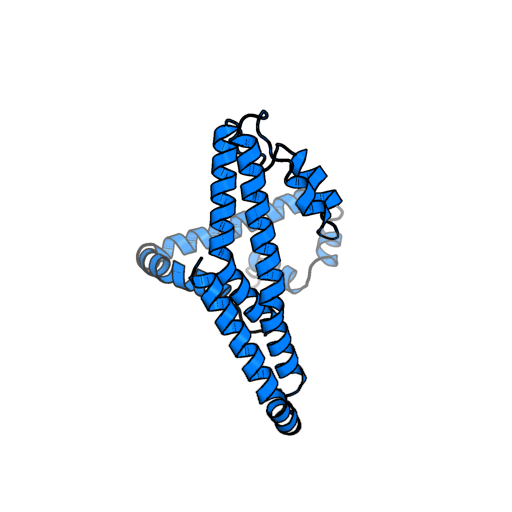 1
ATOM 1662 C CA . ARG A 1 217 ? 31.637 -1.584 32.658 1.00 80.06 217 ARG A CA 1
ATOM 1663 C C . ARG A 1 217 ? 32.461 -2.338 31.614 1.00 80.06 217 ARG A C 1
ATOM 1665 O O . ARG A 1 217 ? 33.091 -3.340 31.944 1.00 80.06 217 ARG A O 1
ATOM 1672 N N . ALA A 1 218 ? 32.477 -1.854 30.373 1.00 72.81 218 ALA A N 1
ATOM 1673 C CA . ALA A 1 218 ? 33.213 -2.472 29.273 1.00 72.81 218 ALA A CA 1
ATOM 1674 C C . ALA A 1 218 ? 34.738 -2.294 29.387 1.00 72.81 218 ALA A C 1
ATOM 1676 O O . ALA A 1 218 ? 35.484 -3.174 28.967 1.00 72.81 218 ALA A O 1
ATOM 1677 N N . SER A 1 219 ? 35.215 -1.192 29.976 1.00 76.50 219 SER A N 1
ATOM 1678 C CA . SER A 1 219 ? 36.647 -0.913 30.146 1.00 76.50 219 SER A CA 1
ATOM 1679 C C . SER A 1 219 ? 37.299 -1.693 31.291 1.00 76.50 219 SER A C 1
ATOM 1681 O O . SER A 1 219 ? 38.511 -1.601 31.473 1.00 76.50 219 SER A O 1
ATOM 1683 N N . GLY A 1 220 ? 36.529 -2.466 32.066 1.00 69.81 220 GLY A N 1
ATOM 1684 C CA . GLY A 1 220 ? 37.065 -3.333 33.118 1.00 69.81 220 GLY A CA 1
ATOM 1685 C C . GLY A 1 220 ? 37.683 -2.592 34.309 1.00 69.81 220 GLY A C 1
ATOM 1686 O O . GLY A 1 220 ? 38.313 -3.239 35.145 1.00 69.81 220 GLY A O 1
ATOM 1687 N N . GLN A 1 221 ? 37.483 -1.272 34.424 1.00 62.94 221 GLN A N 1
ATOM 1688 C CA . GLN A 1 221 ? 38.027 -0.457 35.521 1.00 62.94 221 GLN A CA 1
ATOM 1689 C C . GLN A 1 221 ? 37.461 -0.808 36.908 1.00 62.94 221 GLN A C 1
ATOM 1691 O O . GLN A 1 221 ? 38.028 -0.387 37.908 1.00 62.94 221 GLN A O 1
ATOM 1696 N N . ASP A 1 222 ? 36.404 -1.620 36.986 1.00 58.56 222 ASP A N 1
ATOM 1697 C CA . ASP A 1 222 ? 35.824 -2.093 38.253 1.00 58.56 222 ASP A CA 1
ATOM 1698 C C . ASP A 1 222 ? 36.564 -3.294 38.879 1.00 58.56 222 ASP A C 1
ATOM 1700 O O . ASP A 1 222 ? 36.178 -3.782 39.939 1.00 58.56 222 ASP A O 1
ATOM 1704 N N . ARG A 1 223 ? 37.621 -3.818 38.239 1.00 59.03 223 ARG A N 1
ATOM 1705 C CA . ARG A 1 223 ? 38.324 -5.021 38.728 1.00 59.03 223 ARG A CA 1
ATOM 1706 C C . ARG A 1 223 ? 39.472 -4.761 39.709 1.00 59.03 223 ARG A C 1
ATOM 1708 O O . ARG A 1 223 ? 40.081 -5.727 40.148 1.00 59.03 223 ARG A O 1
ATOM 1715 N N . THR A 1 224 ? 39.773 -3.514 40.070 1.00 56.72 224 THR A N 1
ATOM 1716 C CA . THR A 1 224 ? 40.914 -3.177 40.949 1.00 56.72 224 THR A CA 1
ATOM 1717 C C . THR A 1 224 ? 40.537 -2.774 42.380 1.00 56.72 224 THR A C 1
ATOM 1719 O O . THR A 1 224 ? 41.407 -2.322 43.117 1.00 56.72 224 THR A O 1
ATOM 1722 N N . GLN A 1 225 ? 39.283 -2.957 42.812 1.00 55.78 225 GLN A N 1
ATOM 1723 C CA . GLN A 1 225 ? 38.873 -2.739 44.214 1.00 55.78 225 GLN A CA 1
ATOM 1724 C C . GLN A 1 225 ? 38.280 -3.986 44.893 1.00 55.78 225 GLN A C 1
ATOM 1726 O O . GLN A 1 225 ? 37.308 -3.898 45.645 1.00 55.78 225 GLN A O 1
ATOM 1731 N N . ARG A 1 226 ? 38.864 -5.159 44.644 1.00 52.00 226 ARG A N 1
ATOM 1732 C CA . ARG A 1 226 ? 38.699 -6.336 45.504 1.00 52.00 226 ARG A CA 1
ATOM 1733 C C . ARG A 1 226 ? 40.041 -6.984 45.774 1.00 52.00 226 ARG A C 1
ATOM 1735 O O . ARG A 1 226 ? 40.840 -7.043 44.815 1.00 52.00 226 ARG A O 1
#

Sequence (226 aa):
TFKIWWMLIRTFAQILLLTIAAPFQIAFGAIIPGMGFGSWLKSMAANLAVFPITGLFLILSFVFLMISTQYSIPASTSLSWWQLLYIIPGGVGMANTLASNTGWPPLLGSSNSMLGLIFVGASVMVLTLIPKVAEIIKGAMSGRPFAFGSAIGEAWGPVRGLYGSTLGPQVDAVRKYGGEIGAQQFYRSVNSRVNPENRDTAFSRGLPQWFKDYIRRASGQDRTQR

Organism: NCBI:txid1618601